Protein AF-A0A1W2HBE7-F1 (afdb_monomer)

Foldseek 3Di:
DPPDDPVNVVVVVVVVCVVVVVVVVVVVVLVVLLVVVVVVVVVVCVVVVADFPDWDDPPSFKIWTARLPQQWIWIWGNDVVTDIDIDRLLQWLDKDKDWDWDWDDDDPPTDIDTAWIWIWTQGPVGIDTGTQDGCVVDVDDDCSVVVVVVVCVVSVVSSVVSCVVDVVSVVVVVVVVVVVD

Nearest PDB structures (foldseek):
  7ear-assembly1_A  TM=3.827E-01  e=1.266E+00  Bacillus thuringiensis
  7c7a-assembly1_B  TM=4.236E-01  e=3.062E+00  Saccharomyces cerevisiae S288C
  6lfp-assembly1_A  TM=3.829E-01  e=2.028E+00  Bacillus thuringiensis
  6w6v-assembly1_B  TM=3.626E-01  e=4.905E+00  Saccharomyces cerevisiae S288C
  1p53-assembly2_B  TM=3.736E-01  e=9.373E+00  Homo sapiens

Radius of gyration: 24.15 Å; Cα contacts (8 Å, |Δi|>4): 214; chains: 1; bounding box: 79×53×65 Å

Structure (mmCIF, N/CA/C/O backbone):
data_AF-A0A1W2HBE7-F1
#
_entry.id   AF-A0A1W2HBE7-F1
#
loop_
_atom_site.group_PDB
_atom_site.id
_atom_site.type_symbol
_atom_site.label_atom_id
_atom_site.label_alt_id
_atom_site.label_comp_id
_atom_site.label_asym_id
_atom_site.label_entity_id
_atom_site.label_seq_id
_atom_site.pdbx_PDB_ins_code
_atom_site.Cartn_x
_atom_site.Cartn_y
_atom_site.Cartn_z
_atom_site.occupancy
_atom_site.B_iso_or_equiv
_atom_site.auth_seq_id
_atom_site.auth_comp_id
_atom_site.auth_asym_id
_atom_site.auth_atom_id
_atom_site.pdbx_PDB_model_num
ATOM 1 N N . MET A 1 1 ? 46.506 -11.085 -34.959 1.00 51.09 1 MET A N 1
ATOM 2 C CA . MET A 1 1 ? 45.988 -9.772 -34.522 1.00 51.09 1 MET A CA 1
ATOM 3 C C . MET A 1 1 ? 44.625 -9.609 -35.162 1.00 51.09 1 MET A C 1
ATOM 5 O O . MET A 1 1 ? 44.494 -9.970 -36.320 1.00 51.09 1 MET A O 1
ATOM 9 N N . LEU A 1 2 ? 43.600 -9.205 -34.412 1.00 58.66 2 LEU A N 1
ATOM 10 C CA . LEU A 1 2 ? 42.310 -8.856 -35.011 1.00 58.66 2 LEU A CA 1
ATOM 11 C C . LEU A 1 2 ? 42.497 -7.512 -35.723 1.00 58.66 2 LEU A C 1
ATOM 13 O O . LEU A 1 2 ? 42.581 -6.487 -35.051 1.00 58.66 2 LEU A O 1
ATOM 17 N N . ASP A 1 3 ? 42.603 -7.523 -37.050 1.00 74.12 3 ASP A N 1
ATOM 18 C CA . ASP A 1 3 ? 42.545 -6.304 -37.857 1.00 74.12 3 ASP A CA 1
ATOM 19 C C . ASP A 1 3 ? 41.085 -5.845 -37.899 1.00 74.12 3 ASP A C 1
ATOM 21 O O . ASP A 1 3 ? 40.278 -6.296 -38.711 1.00 74.12 3 ASP A O 1
ATOM 25 N N . ILE A 1 4 ? 40.707 -5.024 -36.920 1.00 77.00 4 ILE A N 1
ATOM 26 C CA . ILE A 1 4 ? 39.357 -4.473 -36.824 1.00 77.00 4 ILE A CA 1
ATOM 27 C C . ILE A 1 4 ? 39.262 -3.311 -37.811 1.00 77.00 4 ILE A C 1
ATOM 29 O O . ILE A 1 4 ? 39.890 -2.271 -37.617 1.00 77.00 4 ILE A O 1
ATOM 33 N N . ASP A 1 5 ? 38.452 -3.490 -38.854 1.00 85.25 5 ASP A N 1
ATOM 34 C CA . ASP A 1 5 ? 38.114 -2.429 -39.799 1.00 85.25 5 ASP A CA 1
ATOM 35 C C . ASP A 1 5 ? 37.423 -1.265 -39.049 1.00 85.25 5 ASP A C 1
ATOM 37 O O . ASP A 1 5 ? 36.411 -1.498 -38.368 1.00 85.25 5 ASP A O 1
ATOM 41 N N . PRO A 1 6 ? 37.925 -0.018 -39.162 1.00 87.69 6 PRO A N 1
ATOM 42 C CA . PRO A 1 6 ? 37.298 1.168 -38.581 1.00 87.69 6 PRO A CA 1
ATOM 43 C C . PRO A 1 6 ? 35.800 1.289 -38.893 1.00 87.69 6 PRO A C 1
ATOM 45 O O . PRO A 1 6 ? 35.031 1.773 -38.059 1.00 87.69 6 PRO A O 1
ATOM 48 N N . VAL A 1 7 ? 35.364 0.811 -40.063 1.00 89.75 7 VAL A N 1
ATOM 49 C CA . VAL A 1 7 ? 33.952 0.814 -40.468 1.00 89.75 7 VAL A CA 1
ATOM 50 C C . VAL A 1 7 ? 33.129 -0.148 -39.608 1.00 89.75 7 VAL A C 1
ATOM 52 O O . VAL A 1 7 ? 32.069 0.219 -39.098 1.00 89.75 7 VAL A O 1
ATOM 55 N N . SER A 1 8 ? 33.636 -1.361 -39.380 1.00 89.06 8 SER A N 1
ATOM 56 C CA . SER A 1 8 ? 32.993 -2.368 -38.525 1.00 89.06 8 SER A CA 1
ATOM 57 C C . SER A 1 8 ? 32.908 -1.899 -37.064 1.00 89.06 8 SER A C 1
ATOM 59 O O . SER A 1 8 ? 31.881 -2.061 -36.392 1.00 89.06 8 SER A O 1
ATOM 61 N N . LEU A 1 9 ? 33.949 -1.209 -36.585 1.00 90.81 9 LEU A N 1
ATOM 62 C CA . LEU A 1 9 ? 33.961 -0.596 -35.257 1.00 90.81 9 LEU A CA 1
ATOM 63 C C . LEU A 1 9 ? 32.902 0.515 -35.126 1.00 90.81 9 LEU A C 1
ATOM 65 O O . LEU A 1 9 ? 32.182 0.570 -34.130 1.00 90.81 9 LEU A O 1
ATOM 69 N N . GLY A 1 10 ? 32.737 1.354 -36.151 1.00 93.44 10 GLY A N 1
ATOM 70 C CA . GLY A 1 10 ? 31.693 2.381 -36.173 1.00 93.44 10 GLY A CA 1
ATOM 71 C C . GLY A 1 10 ? 30.275 1.799 -36.130 1.00 93.44 10 GLY A C 1
ATOM 72 O O . GLY A 1 10 ? 29.444 2.243 -35.335 1.00 93.44 10 GLY A O 1
ATOM 73 N N . ILE A 1 11 ? 30.003 0.766 -36.934 1.00 92.31 11 ILE A N 1
ATOM 74 C CA . ILE A 1 11 ? 28.682 0.119 -36.993 1.00 92.31 11 ILE A CA 1
ATOM 75 C C . ILE A 1 11 ? 28.341 -0.547 -35.654 1.00 92.31 11 ILE A C 1
ATOM 77 O O . ILE A 1 11 ? 27.240 -0.359 -35.133 1.00 92.31 11 ILE A O 1
ATOM 81 N N . SER A 1 12 ? 29.285 -1.282 -35.062 1.00 93.12 12 SER A N 1
ATOM 82 C CA . SER A 1 12 ? 29.071 -1.948 -33.769 1.00 93.12 12 SER A CA 1
ATOM 83 C C . SER A 1 12 ? 28.784 -0.959 -32.631 1.00 93.12 12 SER A C 1
ATOM 85 O O . SER A 1 12 ? 27.902 -1.216 -31.808 1.00 93.12 12 SER A O 1
ATOM 87 N N . LEU A 1 13 ? 29.437 0.208 -32.625 1.00 94.06 13 LEU A N 1
ATOM 88 C CA . LEU A 1 13 ? 29.168 1.268 -31.653 1.00 94.06 13 LEU A CA 1
ATOM 89 C C . LEU A 1 13 ? 27.757 1.857 -31.810 1.00 94.06 13 LEU A C 1
ATOM 91 O O . LEU A 1 13 ? 27.056 2.049 -30.815 1.00 94.06 13 LEU A O 1
ATOM 95 N N . ILE A 1 14 ? 27.315 2.107 -33.046 1.00 95.50 14 ILE A N 1
ATOM 96 C CA . ILE A 1 14 ? 25.969 2.634 -33.321 1.00 95.50 14 ILE A CA 1
ATOM 97 C C . ILE A 1 14 ? 24.896 1.642 -32.861 1.00 95.50 14 ILE A C 1
ATOM 99 O O . ILE A 1 14 ? 23.931 2.044 -32.210 1.00 95.50 14 ILE A O 1
ATOM 103 N N . VAL A 1 15 ? 25.074 0.349 -33.145 1.00 95.31 15 VAL A N 1
ATOM 104 C CA . VAL A 1 15 ? 24.130 -0.703 -32.732 1.00 95.31 15 VAL A CA 1
ATOM 105 C C . VAL A 1 15 ? 24.057 -0.815 -31.206 1.00 95.31 15 VAL A C 1
ATOM 107 O O . VAL A 1 15 ? 22.961 -0.897 -30.650 1.00 95.31 15 VAL A O 1
ATOM 110 N N . LEU A 1 16 ? 25.199 -0.743 -30.512 1.00 94.69 16 LEU A N 1
ATOM 111 C CA . LEU A 1 16 ? 25.241 -0.716 -29.047 1.00 94.69 16 LEU A CA 1
ATOM 112 C C . LEU A 1 16 ? 24.466 0.474 -28.476 1.00 94.69 16 LEU A C 1
ATOM 114 O O . LEU A 1 16 ? 23.632 0.302 -27.586 1.00 94.69 16 LEU A O 1
ATOM 118 N N . LEU A 1 17 ? 24.698 1.677 -29.004 1.00 94.62 17 LEU A N 1
ATOM 119 C CA . LEU A 1 17 ? 23.997 2.878 -28.553 1.00 94.62 17 LEU A CA 1
ATOM 120 C C . LEU A 1 17 ? 22.491 2.797 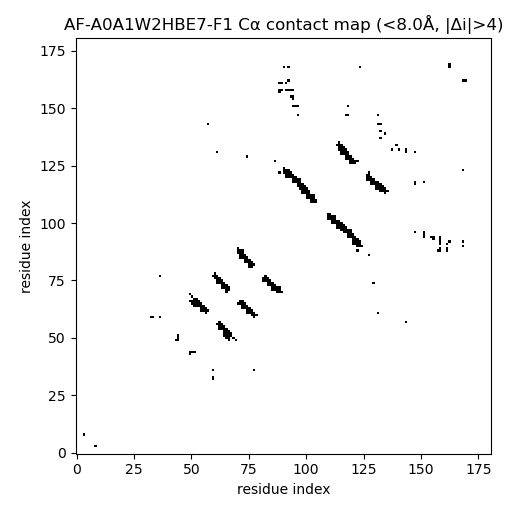-28.830 1.00 94.62 17 LEU A C 1
ATOM 122 O O . LEU A 1 17 ? 21.696 3.140 -27.953 1.00 94.62 17 LEU A O 1
ATOM 126 N N . ALA A 1 18 ? 22.092 2.289 -29.998 1.00 94.12 18 ALA A N 1
ATOM 127 C CA . ALA A 1 18 ? 20.690 2.086 -30.350 1.00 94.12 18 ALA A CA 1
ATOM 128 C C . ALA A 1 18 ? 19.986 1.102 -29.399 1.00 94.12 18 ALA A C 1
ATOM 130 O O . ALA A 1 18 ? 18.819 1.303 -29.071 1.00 94.12 18 ALA A O 1
ATOM 131 N N . PHE A 1 19 ? 20.692 0.079 -28.908 1.00 94.31 19 PHE A N 1
ATOM 132 C CA . PHE A 1 19 ? 20.146 -0.887 -27.953 1.00 94.31 19 PHE A CA 1
ATOM 133 C C . PHE A 1 19 ? 20.080 -0.347 -26.515 1.00 94.31 19 PHE A C 1
ATOM 135 O O . PHE A 1 19 ? 19.124 -0.606 -25.784 1.00 94.31 19 PHE A O 1
ATOM 142 N N . ILE A 1 20 ? 21.076 0.440 -26.098 1.00 93.56 20 ILE A N 1
ATOM 143 C CA . ILE A 1 20 ? 21.129 1.031 -24.752 1.00 93.56 20 ILE A CA 1
ATOM 144 C C . ILE A 1 20 ? 20.107 2.171 -24.605 1.00 93.56 20 ILE A C 1
ATOM 146 O O . ILE A 1 20 ? 19.558 2.380 -23.518 1.00 93.56 20 ILE A O 1
ATOM 150 N N . TRP A 1 21 ? 19.819 2.903 -25.685 1.00 92.81 21 TRP A N 1
ATOM 151 C CA . TRP A 1 21 ? 18.988 4.107 -25.647 1.00 92.81 21 TRP A CA 1
ATOM 152 C C . TRP A 1 21 ? 17.573 3.897 -25.064 1.00 92.81 21 TRP A C 1
ATOM 154 O O .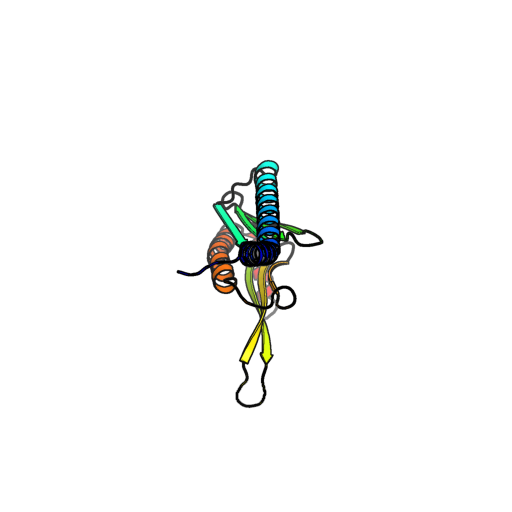 TRP A 1 21 ? 17.207 4.642 -24.146 1.00 92.81 21 TRP A O 1
ATOM 164 N N . PRO A 1 22 ? 16.777 2.890 -25.487 1.00 90.50 22 PRO A N 1
ATOM 165 C CA . PRO A 1 22 ? 15.454 2.635 -24.914 1.00 90.50 22 PRO A CA 1
ATOM 166 C C . PRO A 1 22 ? 15.501 2.313 -23.417 1.00 90.50 22 PRO A C 1
ATOM 168 O O . PRO A 1 22 ? 14.673 2.814 -22.653 1.00 90.50 22 PRO A O 1
ATOM 171 N N . LEU A 1 23 ? 16.494 1.528 -22.982 1.00 89.44 23 LEU A N 1
ATOM 172 C CA . LEU A 1 23 ? 16.678 1.156 -21.576 1.00 89.44 23 LEU A CA 1
ATOM 173 C C . LEU A 1 23 ? 16.999 2.385 -20.721 1.00 89.44 23 LEU A C 1
ATOM 175 O O . LEU A 1 23 ? 16.401 2.590 -19.660 1.00 89.44 23 LEU A O 1
ATOM 179 N N . TYR A 1 24 ? 17.896 3.243 -21.210 1.00 91.31 24 TYR A N 1
ATOM 180 C CA . TYR A 1 24 ? 18.251 4.488 -20.538 1.00 91.31 24 TYR A CA 1
ATOM 181 C C . TYR A 1 24 ? 17.053 5.443 -20.435 1.00 91.31 24 TYR A C 1
ATOM 183 O O . TYR A 1 24 ? 16.756 5.961 -19.352 1.00 91.31 24 TYR A O 1
ATOM 191 N N . TYR A 1 25 ? 16.325 5.639 -21.539 1.00 90.75 25 TYR A N 1
ATOM 192 C CA . TYR A 1 25 ? 15.130 6.480 -21.574 1.00 90.75 25 TYR A CA 1
ATOM 193 C C . TYR A 1 25 ? 14.068 5.994 -20.577 1.00 90.75 25 TYR A C 1
ATOM 195 O O . TYR A 1 25 ? 13.553 6.778 -19.770 1.00 90.75 25 TYR A O 1
ATOM 203 N N . TYR A 1 26 ? 13.776 4.691 -20.583 1.00 84.31 26 TYR A N 1
ATOM 204 C CA . TYR A 1 26 ? 12.784 4.091 -19.697 1.00 84.31 26 TYR A CA 1
ATOM 205 C C . TYR A 1 26 ? 13.190 4.196 -18.218 1.00 84.31 26 TYR A C 1
ATOM 207 O O . TYR A 1 26 ? 12.386 4.630 -17.387 1.00 84.31 26 TYR A O 1
ATOM 215 N N . SER A 1 27 ? 14.460 3.920 -17.893 1.00 82.00 27 SER A N 1
ATOM 216 C CA . SER A 1 27 ? 14.997 4.062 -16.531 1.00 82.00 27 SER A CA 1
ATOM 217 C C . SER A 1 27 ? 14.863 5.495 -16.009 1.00 82.00 27 SER A C 1
ATOM 219 O O . SER A 1 27 ? 14.428 5.726 -14.876 1.00 82.00 27 SER A O 1
ATOM 221 N N . ARG A 1 28 ? 15.167 6.495 -16.846 1.00 83.88 28 ARG A N 1
ATOM 222 C CA . ARG A 1 28 ? 15.042 7.906 -16.464 1.00 83.88 28 ARG A CA 1
ATOM 223 C C . ARG A 1 28 ? 13.589 8.288 -16.176 1.00 83.88 28 ARG A C 1
ATOM 225 O O . ARG A 1 28 ? 13.324 8.960 -15.179 1.00 83.88 28 ARG A O 1
ATOM 232 N N . LYS A 1 29 ? 12.642 7.828 -16.999 1.00 79.62 29 LYS A N 1
ATOM 233 C CA . LYS A 1 29 ? 11.206 8.087 -16.804 1.00 79.62 29 LYS A CA 1
ATOM 234 C C . LYS A 1 29 ? 10.684 7.478 -15.498 1.00 79.62 29 LYS A C 1
ATOM 236 O O . LYS A 1 29 ? 9.916 8.133 -14.795 1.00 79.62 29 LYS A O 1
ATOM 241 N N . GLN A 1 30 ? 11.128 6.273 -15.137 1.00 75.25 30 GLN A N 1
ATOM 242 C CA . GLN A 1 30 ? 10.773 5.657 -13.854 1.00 75.25 30 GLN A CA 1
ATOM 243 C C . GLN A 1 30 ? 11.304 6.459 -12.659 1.00 75.25 30 GLN A C 1
ATOM 245 O O . GLN A 1 30 ? 10.552 6.739 -11.726 1.00 75.25 30 GLN A O 1
ATOM 250 N N . LYS A 1 31 ? 12.566 6.911 -12.709 1.00 78.19 31 LYS A N 1
ATOM 251 C CA . LYS A 1 31 ? 13.158 7.737 -11.641 1.00 78.19 31 LYS A CA 1
ATOM 252 C C . LYS A 1 31 ? 12.392 9.043 -11.424 1.00 78.19 31 LYS A C 1
ATOM 254 O O . LYS A 1 31 ? 12.187 9.447 -10.283 1.00 78.19 31 LYS A O 1
ATOM 259 N N . LEU A 1 32 ? 11.936 9.683 -12.503 1.00 76.62 32 LEU A N 1
ATOM 260 C CA . LEU A 1 32 ? 11.128 10.903 -12.418 1.00 76.62 32 LEU A CA 1
ATOM 261 C C . LEU A 1 32 ? 9.764 10.652 -11.762 1.00 76.62 32 LEU A C 1
ATOM 263 O O . LEU A 1 32 ? 9.366 11.427 -10.895 1.00 76.62 32 LEU A O 1
ATOM 267 N N . LYS A 1 33 ? 9.081 9.550 -12.107 1.00 74.06 33 LYS A N 1
ATOM 268 C CA . LYS A 1 33 ? 7.815 9.166 -11.457 1.00 74.06 33 LYS A CA 1
ATOM 269 C C . LYS A 1 33 ? 7.998 8.947 -9.957 1.00 74.06 33 LYS A C 1
ATOM 271 O O . LYS A 1 33 ? 7.274 9.542 -9.164 1.00 74.06 33 LYS A O 1
ATOM 276 N N . LEU A 1 34 ? 9.016 8.181 -9.567 1.00 72.38 34 LEU A N 1
ATOM 277 C CA . LEU A 1 34 ? 9.329 7.938 -8.157 1.00 72.38 34 LEU A CA 1
ATOM 278 C C . LEU A 1 34 ? 9.621 9.241 -7.405 1.00 72.38 34 LEU A C 1
ATOM 280 O O . LEU A 1 34 ? 9.158 9.422 -6.282 1.00 72.38 34 LEU A O 1
ATOM 284 N N . LYS A 1 35 ? 10.346 10.177 -8.031 1.00 78.06 35 LYS A N 1
ATOM 285 C CA . LYS A 1 35 ? 10.614 11.488 -7.432 1.00 78.06 35 LYS A CA 1
ATOM 286 C C . LYS A 1 35 ? 9.323 12.277 -7.206 1.00 78.06 35 LYS A C 1
ATOM 288 O O . LYS A 1 35 ? 9.111 12.766 -6.104 1.00 78.06 35 LYS A O 1
ATOM 293 N N . SER A 1 36 ? 8.440 12.333 -8.204 1.00 73.88 36 SER A N 1
ATOM 294 C CA . SER A 1 36 ? 7.159 13.042 -8.079 1.00 73.88 36 SER A CA 1
ATOM 295 C C . SER A 1 36 ? 6.247 12.456 -6.993 1.00 73.88 36 SER A C 1
ATOM 297 O O . SER A 1 36 ? 5.549 13.200 -6.311 1.00 73.88 36 SER A O 1
ATOM 299 N N . GLN A 1 37 ? 6.297 11.139 -6.778 1.00 75.62 37 GLN A N 1
ATOM 300 C CA . GLN A 1 37 ? 5.526 10.458 -5.730 1.00 75.62 37 GLN A CA 1
ATOM 301 C C . GLN A 1 37 ? 6.040 10.802 -4.337 1.00 75.62 37 GLN A C 1
ATOM 303 O O . GLN A 1 37 ? 5.256 11.150 -3.456 1.00 75.62 37 GLN A O 1
ATOM 308 N N . LYS A 1 38 ? 7.366 10.783 -4.163 1.00 73.19 38 LYS A N 1
ATOM 309 C CA 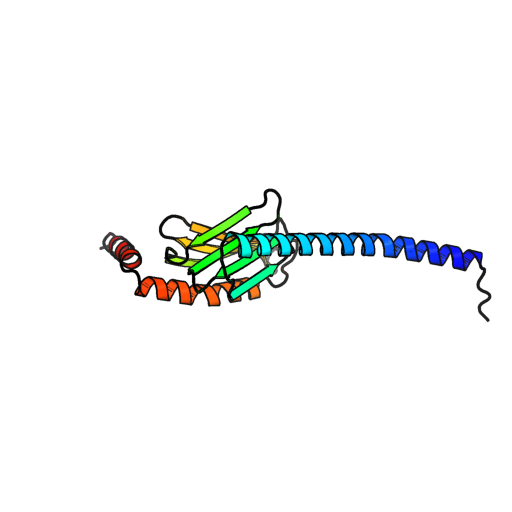. LYS A 1 38 ? 8.006 11.225 -2.920 1.00 73.19 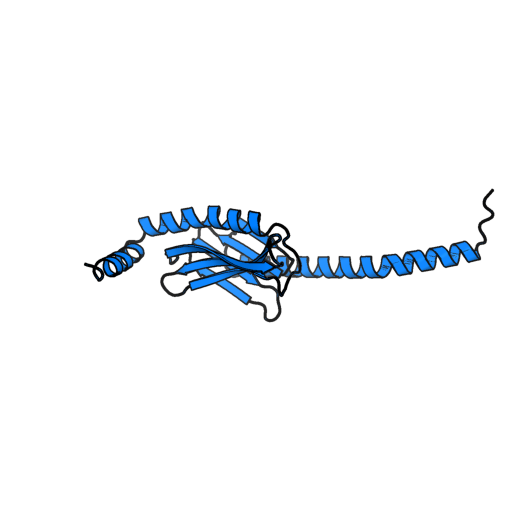38 LYS A CA 1
ATOM 310 C C . LYS A 1 38 ? 7.701 12.691 -2.629 1.00 73.19 38 LYS A C 1
ATOM 312 O O . LYS A 1 38 ? 7.321 13.021 -1.515 1.00 73.19 38 LYS A O 1
ATOM 317 N N . GLU A 1 39 ? 7.800 13.559 -3.634 1.00 78.31 39 GLU A N 1
ATOM 318 C CA . GLU A 1 39 ? 7.468 14.981 -3.494 1.00 78.31 39 GLU A CA 1
ATOM 319 C C . GLU A 1 39 ? 5.991 15.199 -3.123 1.00 78.31 39 GLU A C 1
ATOM 321 O O . GLU A 1 39 ? 5.685 16.092 -2.338 1.00 78.31 39 GLU A O 1
ATOM 326 N N . PHE A 1 40 ? 5.065 14.389 -3.644 1.00 74.94 40 PHE A N 1
ATOM 327 C CA . PHE A 1 40 ? 3.650 14.467 -3.272 1.00 74.94 40 PHE A CA 1
ATOM 328 C C . PHE A 1 40 ? 3.409 14.072 -1.811 1.00 74.94 40 PHE A C 1
ATOM 330 O O . PHE A 1 40 ? 2.665 14.749 -1.104 1.00 74.94 40 PHE A O 1
ATOM 337 N N . LEU A 1 41 ? 4.067 13.018 -1.332 1.00 70.25 41 LEU A N 1
ATOM 338 C CA . LEU A 1 41 ? 3.944 12.603 0.065 1.00 70.25 41 LEU A CA 1
ATOM 339 C C . LEU A 1 41 ? 4.642 13.560 1.027 1.00 70.25 41 LEU A C 1
ATOM 341 O O . LEU A 1 41 ? 4.100 13.836 2.092 1.00 70.25 41 LEU A O 1
ATOM 345 N N . GLU A 1 42 ? 5.769 14.150 0.629 1.00 76.12 42 GLU A N 1
ATOM 346 C CA . GLU A 1 42 ? 6.389 15.250 1.371 1.00 76.12 42 GLU A CA 1
ATOM 347 C C . GLU A 1 42 ? 5.464 16.468 1.452 1.00 76.12 42 GLU A C 1
ATOM 349 O O . GLU A 1 42 ? 5.317 17.065 2.517 1.00 76.12 42 GLU A O 1
ATOM 354 N N . LYS A 1 43 ? 4.750 16.799 0.369 1.00 76.69 43 LYS A N 1
ATOM 355 C CA . LYS A 1 43 ? 3.717 17.842 0.414 1.00 76.69 43 LYS A CA 1
ATOM 356 C C . LYS A 1 43 ? 2.603 17.493 1.395 1.00 76.69 43 LYS A C 1
ATOM 358 O O . LYS A 1 43 ? 2.211 18.368 2.157 1.00 76.69 43 LYS A O 1
ATOM 363 N N . ILE A 1 44 ? 2.135 16.242 1.428 1.00 74.25 44 ILE A N 1
ATOM 364 C CA . ILE A 1 44 ? 1.134 15.789 2.409 1.00 74.25 44 ILE A CA 1
ATOM 365 C C . ILE A 1 44 ? 1.680 15.894 3.839 1.00 74.25 44 ILE A C 1
ATOM 367 O O . ILE A 1 44 ? 0.969 16.371 4.727 1.00 74.25 44 ILE A O 1
ATOM 371 N N . ARG A 1 45 ? 2.933 15.488 4.068 1.00 73.38 45 ARG A N 1
ATOM 372 C CA . ARG A 1 45 ? 3.622 15.579 5.365 1.00 73.38 45 ARG A CA 1
ATOM 373 C C . ARG A 1 45 ? 3.660 17.032 5.852 1.00 73.38 45 ARG A C 1
ATOM 375 O O . ARG A 1 45 ? 3.267 17.317 6.982 1.00 73.38 45 ARG A O 1
ATOM 382 N N . GLN A 1 46 ? 4.036 17.959 4.970 1.00 74.94 46 GLN A N 1
ATOM 383 C CA . GLN A 1 46 ? 4.122 19.392 5.267 1.00 74.94 46 GLN A CA 1
ATOM 384 C C . GLN A 1 46 ? 2.752 20.058 5.444 1.00 74.94 46 GLN A C 1
ATOM 386 O O . GLN A 1 46 ? 2.568 20.829 6.383 1.00 74.94 46 GLN A O 1
ATOM 391 N N . SER A 1 47 ? 1.779 19.764 4.576 1.00 70.12 47 SER A N 1
ATOM 392 C CA . SER A 1 47 ? 0.460 20.409 4.611 1.00 70.12 47 SER A CA 1
ATOM 393 C C . SER A 1 47 ? -0.395 19.958 5.789 1.00 70.12 47 SER A C 1
ATOM 395 O O . SER A 1 47 ? -1.266 20.696 6.237 1.00 70.12 47 SER A O 1
ATOM 397 N N . SER A 1 48 ? -0.178 18.731 6.263 1.00 64.94 48 SER A N 1
ATOM 398 C CA . SER A 1 48 ? -1.074 18.072 7.218 1.00 64.94 48 SER A CA 1
ATOM 399 C C . SER A 1 48 ? -0.499 18.002 8.635 1.00 64.94 48 SER A C 1
ATOM 401 O O . SER A 1 48 ? -1.180 17.499 9.524 1.00 64.94 48 SER A O 1
ATOM 403 N N . GLN A 1 49 ? 0.744 18.469 8.843 1.00 71.12 49 GLN A N 1
ATOM 404 C CA . GLN A 1 49 ? 1.520 18.293 10.085 1.00 71.12 49 GLN A CA 1
ATOM 405 C C . GLN A 1 49 ? 1.570 16.831 10.570 1.00 71.12 49 GLN A C 1
ATOM 407 O O . GLN A 1 49 ? 1.664 16.567 11.769 1.00 71.12 49 GLN A O 1
ATOM 412 N N . LEU A 1 50 ? 1.483 15.875 9.642 1.00 75.56 50 LEU A N 1
ATOM 413 C CA . LEU A 1 50 ? 1.488 14.452 9.966 1.00 75.56 50 LEU A CA 1
ATOM 414 C C . LEU A 1 50 ? 2.919 13.938 10.004 1.00 75.56 50 LEU A C 1
ATOM 416 O O . LEU A 1 50 ? 3.736 14.284 9.150 1.00 75.56 50 LEU A O 1
ATOM 420 N N . GLN A 1 51 ? 3.211 13.089 10.980 1.00 81.50 51 GLN A N 1
ATOM 421 C CA . GLN A 1 51 ? 4.472 12.365 11.056 1.00 81.50 51 GLN A CA 1
ATOM 422 C C . GLN A 1 51 ? 4.180 10.898 10.786 1.00 81.50 51 GLN A C 1
ATOM 424 O O . GLN A 1 51 ? 3.535 10.232 11.583 1.00 81.50 51 GLN A O 1
ATOM 429 N N . PHE A 1 52 ? 4.613 10.410 9.623 1.00 83.75 52 PHE A N 1
ATOM 430 C CA . PHE A 1 52 ? 4.461 9.000 9.292 1.00 83.75 52 PHE A CA 1
ATOM 431 C C . PHE A 1 52 ? 5.508 8.174 10.041 1.00 83.75 52 PHE A C 1
ATOM 433 O O . PHE A 1 52 ? 6.697 8.290 9.746 1.00 83.75 52 PHE A O 1
ATOM 440 N N . ASP A 1 53 ? 5.056 7.347 10.980 1.00 89.56 53 ASP A N 1
ATOM 441 C CA . ASP A 1 53 ? 5.867 6.346 11.681 1.00 89.56 53 ASP A CA 1
ATOM 442 C C . ASP A 1 53 ? 6.175 5.152 10.771 1.00 89.56 53 ASP A C 1
ATOM 444 O O . ASP A 1 53 ? 7.251 4.555 10.825 1.00 89.56 53 ASP A O 1
ATOM 448 N N . HIS A 1 54 ? 5.221 4.816 9.901 1.00 90.75 54 HIS A N 1
ATOM 449 C CA . HIS A 1 54 ? 5.363 3.770 8.901 1.00 90.75 54 HIS A CA 1
ATOM 450 C C . HIS A 1 54 ? 4.943 4.293 7.533 1.00 90.75 54 HIS A C 1
ATOM 452 O O . HIS A 1 54 ? 3.871 4.881 7.390 1.00 90.75 54 HIS A O 1
ATOM 458 N N . GLU A 1 55 ? 5.771 4.035 6.524 1.00 91.88 55 GLU A N 1
ATOM 459 C CA . GLU A 1 55 ? 5.475 4.326 5.126 1.00 91.88 55 GLU A CA 1
ATOM 460 C C . GLU A 1 55 ? 5.923 3.165 4.236 1.00 91.88 55 GLU A C 1
ATOM 462 O O . GLU A 1 55 ? 6.980 2.572 4.451 1.00 91.88 55 GLU A O 1
ATOM 467 N N . ASP A 1 56 ? 5.120 2.842 3.227 1.00 91.88 56 ASP A N 1
ATOM 468 C CA . ASP A 1 56 ? 5.489 1.914 2.162 1.00 91.88 56 ASP A CA 1
ATOM 469 C C . ASP A 1 56 ? 4.963 2.418 0.820 1.00 91.88 56 ASP A C 1
ATOM 471 O O . ASP A 1 56 ? 3.909 3.051 0.728 1.00 91.88 56 ASP A O 1
ATOM 475 N N . HIS A 1 57 ? 5.705 2.092 -0.234 1.00 90.31 57 HIS A N 1
ATOM 476 C CA . HIS A 1 57 ? 5.349 2.381 -1.615 1.00 90.31 57 HIS A CA 1
ATOM 477 C C . HIS A 1 57 ? 5.542 1.117 -2.433 1.00 90.31 57 HIS A C 1
ATOM 479 O O . HIS A 1 57 ? 6.554 0.434 -2.276 1.00 90.31 57 HIS A O 1
ATOM 485 N N . TRP A 1 58 ? 4.613 0.827 -3.335 1.00 91.31 58 TRP A N 1
ATOM 486 C CA . TRP A 1 58 ? 4.725 -0.342 -4.198 1.00 91.31 58 TRP A CA 1
ATOM 487 C C . TRP A 1 58 ? 4.186 -0.055 -5.592 1.00 91.31 58 TRP A C 1
ATOM 489 O O . TRP A 1 58 ? 3.403 0.877 -5.822 1.00 91.31 58 TRP A O 1
ATOM 499 N N . ARG A 1 59 ? 4.709 -0.823 -6.555 1.00 86.12 59 ARG A N 1
ATOM 500 C CA . ARG A 1 59 ? 4.402 -0.741 -7.993 1.00 86.12 59 ARG A CA 1
ATOM 501 C C . ARG A 1 59 ? 4.574 0.632 -8.645 1.00 86.12 59 ARG A C 1
ATOM 503 O O . ARG A 1 59 ? 4.168 0.831 -9.787 1.00 86.12 59 ARG A O 1
ATOM 510 N N . GLY A 1 60 ? 5.160 1.594 -7.931 1.00 84.44 60 GLY A N 1
ATOM 511 C CA . GLY A 1 60 ? 5.195 2.989 -8.356 1.00 84.44 60 GLY A CA 1
ATOM 512 C C . GLY A 1 60 ? 3.803 3.540 -8.679 1.00 84.44 60 GLY A C 1
ATOM 513 O O . GLY A 1 60 ? 3.701 4.409 -9.541 1.00 84.44 60 GLY A O 1
ATOM 514 N N . LEU A 1 61 ? 2.742 3.016 -8.056 1.00 87.94 61 LEU A N 1
ATOM 515 C CA . LEU A 1 61 ? 1.365 3.503 -8.202 1.00 87.94 61 LEU A CA 1
ATOM 516 C C . LEU A 1 61 ? 0.684 3.733 -6.859 1.00 87.94 61 LEU A C 1
ATOM 518 O O . LEU A 1 61 ? -0.264 4.509 -6.811 1.00 87.94 61 LEU A O 1
ATOM 522 N N . TYR A 1 62 ? 1.167 3.115 -5.786 1.00 91.44 62 TYR A N 1
ATOM 523 C CA . TYR A 1 62 ? 0.523 3.189 -4.485 1.00 91.44 62 TYR A CA 1
ATOM 524 C C . TYR A 1 62 ? 1.493 3.654 -3.409 1.00 91.44 62 TYR A C 1
ATOM 526 O O . TYR A 1 62 ? 2.695 3.374 -3.463 1.00 91.44 62 TYR A O 1
ATOM 534 N N . GLY A 1 63 ? 0.942 4.348 -2.421 1.00 91.38 63 GLY A N 1
ATOM 535 C CA . GLY A 1 63 ? 1.617 4.707 -1.185 1.00 91.38 63 GLY A CA 1
ATOM 536 C C . GLY A 1 63 ? 0.674 4.550 -0.000 1.00 91.38 63 GLY A C 1
ATOM 537 O O . GLY A 1 63 ? -0.524 4.820 -0.109 1.00 91.38 63 GLY A O 1
ATOM 538 N N . LEU A 1 64 ? 1.216 4.120 1.133 1.00 93.19 64 LEU A N 1
ATOM 539 C CA . LEU A 1 64 ? 0.493 4.009 2.393 1.00 93.19 64 LEU A CA 1
ATOM 540 C C . LEU A 1 64 ? 1.364 4.575 3.511 1.00 93.19 64 LEU A C 1
ATOM 542 O O . LEU A 1 64 ? 2.520 4.183 3.648 1.00 93.19 64 LEU A O 1
ATOM 546 N N . GLY A 1 65 ? 0.812 5.504 4.284 1.00 92.56 65 GLY A N 1
ATOM 547 C CA . GLY A 1 65 ? 1.490 6.166 5.394 1.00 92.56 65 GLY A CA 1
ATOM 548 C C . GLY A 1 65 ? 0.623 6.166 6.644 1.00 92.56 65 GLY A C 1
ATOM 549 O O . GLY A 1 65 ? -0.561 6.493 6.575 1.00 92.56 65 GLY A O 1
ATOM 550 N N . LEU A 1 66 ? 1.202 5.811 7.785 1.00 93.12 66 LEU A N 1
ATOM 551 C CA . LEU A 1 66 ? 0.530 5.773 9.081 1.00 93.12 66 LEU A CA 1
ATOM 552 C C . LEU A 1 66 ? 1.180 6.752 10.045 1.00 93.12 66 LEU A C 1
ATOM 554 O O . LEU A 1 66 ? 2.381 6.678 10.279 1.00 93.12 66 LEU A O 1
ATOM 558 N N . ASP A 1 67 ? 0.352 7.613 10.621 1.00 91.62 67 ASP A N 1
ATOM 559 C CA . ASP A 1 67 ? 0.680 8.454 11.764 1.00 91.62 67 ASP A CA 1
ATOM 560 C C . ASP A 1 67 ? 0.005 7.853 13.004 1.00 91.62 67 ASP A C 1
ATOM 562 O O . ASP A 1 67 ? -1.223 7.909 13.157 1.00 91.62 67 ASP A O 1
ATOM 566 N N . ILE A 1 68 ? 0.806 7.220 13.859 1.00 90.00 68 ILE A N 1
ATOM 567 C CA . ILE A 1 68 ? 0.365 6.551 15.086 1.00 90.00 68 ILE A CA 1
ATOM 568 C C . ILE A 1 68 ? -0.122 7.594 16.087 1.00 90.00 68 ILE A C 1
ATOM 570 O O . ILE A 1 68 ? -1.178 7.413 16.697 1.00 90.00 68 ILE A O 1
ATOM 574 N N . LYS A 1 69 ? 0.605 8.708 16.223 1.00 87.94 69 LYS A N 1
ATOM 575 C CA . LYS A 1 69 ? 0.300 9.767 17.192 1.00 87.94 69 LYS A CA 1
ATOM 576 C C . LYS A 1 69 ? -1.086 10.363 16.955 1.00 87.94 69 LYS A C 1
ATOM 578 O O . LYS A 1 69 ? -1.857 10.534 17.895 1.00 87.94 69 LYS A O 1
ATOM 583 N N . ASN A 1 70 ? -1.409 10.656 15.700 1.00 87.88 70 ASN A N 1
ATOM 584 C CA . ASN A 1 70 ? -2.699 11.208 15.299 1.00 87.88 70 ASN A CA 1
ATOM 585 C C . ASN A 1 70 ? -3.733 10.125 14.948 1.00 87.88 70 ASN A C 1
ATOM 587 O O . ASN A 1 70 ? -4.869 10.473 14.623 1.00 87.88 70 ASN A O 1
ATOM 591 N N . LYS A 1 71 ? -3.366 8.834 15.003 1.00 90.50 71 LYS A N 1
ATOM 592 C CA . LYS A 1 71 ? -4.195 7.681 14.611 1.00 90.50 71 LYS A CA 1
ATOM 593 C C . LYS A 1 71 ? -4.804 7.862 13.207 1.00 90.50 71 LYS A C 1
ATOM 595 O O . LYS A 1 71 ? -5.983 7.586 12.989 1.00 90.50 71 LYS A O 1
ATOM 600 N N . LYS A 1 72 ? -4.008 8.331 12.239 1.00 92.19 72 LYS A N 1
ATOM 601 C CA . LYS A 1 72 ? -4.440 8.575 10.849 1.00 92.19 72 LYS A CA 1
ATOM 602 C C . LYS A 1 72 ? -3.670 7.708 9.865 1.00 92.19 72 LYS A C 1
ATOM 604 O O . LYS A 1 72 ? -2.446 7.645 9.904 1.00 92.19 72 LYS A O 1
ATOM 609 N N . LEU A 1 73 ? -4.398 7.102 8.935 1.00 93.75 73 LEU A N 1
ATOM 610 C CA . LEU A 1 73 ? -3.848 6.337 7.821 1.00 93.75 73 LEU A CA 1
ATOM 611 C C . LEU A 1 73 ? -4.117 7.083 6.513 1.00 93.75 73 LEU A C 1
ATOM 613 O O . LEU A 1 73 ? -5.245 7.496 6.245 1.00 93.75 73 LEU A O 1
ATOM 617 N N . ILE A 1 74 ? -3.086 7.259 5.696 1.00 92.88 74 ILE A N 1
ATOM 618 C CA . ILE A 1 74 ? -3.167 7.915 4.394 1.00 92.88 74 ILE A CA 1
ATOM 619 C C . ILE A 1 74 ? -2.803 6.914 3.316 1.00 92.88 74 ILE A C 1
ATOM 621 O O . ILE A 1 74 ? -1.685 6.415 3.278 1.00 92.88 74 ILE A O 1
ATOM 625 N N . TYR A 1 75 ? -3.747 6.666 2.419 1.00 93.56 75 TYR A N 1
ATOM 626 C CA . TYR A 1 75 ? -3.545 5.873 1.217 1.00 93.56 75 TYR A CA 1
ATOM 627 C C . TYR A 1 75 ? -3.554 6.783 -0.005 1.00 93.56 75 TYR A C 1
ATOM 629 O O . TYR A 1 75 ? -4.431 7.637 -0.141 1.00 93.56 75 TYR A O 1
ATOM 637 N N . VAL A 1 76 ? -2.601 6.579 -0.907 1.00 91.38 76 VAL A N 1
ATOM 638 C CA . VAL A 1 76 ? -2.477 7.332 -2.152 1.00 91.38 76 VAL A CA 1
ATOM 639 C C . VAL A 1 76 ? -2.411 6.364 -3.322 1.00 91.38 76 VAL A C 1
ATOM 641 O O . VAL A 1 76 ? -1.601 5.440 -3.323 1.00 91.38 76 V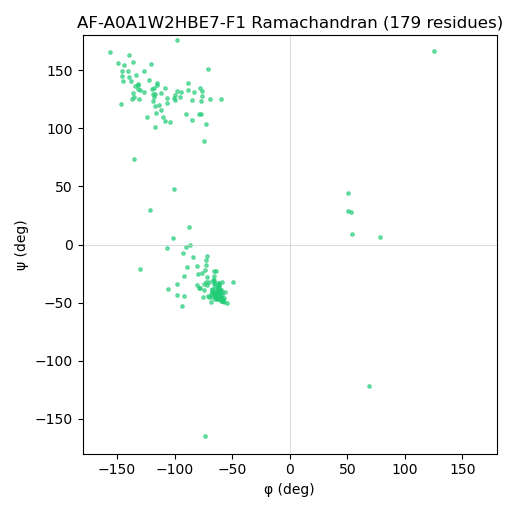AL A O 1
ATOM 644 N N . PHE A 1 77 ? -3.227 6.623 -4.337 1.00 91.06 77 PHE A N 1
ATOM 645 C CA . PHE A 1 77 ? -3.133 6.021 -5.657 1.00 91.06 77 PHE A CA 1
ATOM 646 C C . PHE A 1 77 ? -2.715 7.095 -6.665 1.00 91.06 77 PHE A C 1
ATOM 648 O O . PHE A 1 77 ? -3.440 8.054 -6.920 1.00 91.06 77 PHE A O 1
ATOM 655 N N . PHE A 1 78 ? -1.537 6.929 -7.256 1.00 85.94 78 PHE A N 1
ATOM 656 C CA . PHE A 1 78 ? -0.925 7.842 -8.224 1.00 85.94 78 PHE A CA 1
ATOM 657 C C . PHE A 1 78 ? -1.350 7.566 -9.677 1.00 85.94 78 PHE A C 1
ATOM 659 O O . PHE A 1 78 ? -0.689 8.026 -10.611 1.00 85.94 78 PHE A O 1
ATOM 666 N N . GLY A 1 79 ? -2.411 6.780 -9.884 1.00 83.88 79 GLY A N 1
ATOM 667 C CA . GLY A 1 79 ? -2.964 6.522 -11.210 1.00 83.88 79 GLY A CA 1
ATOM 668 C C . GLY A 1 79 ? -3.736 7.710 -11.782 1.00 83.88 79 GLY A C 1
ATOM 669 O O . GLY A 1 79 ? -3.610 8.848 -11.336 1.00 83.88 79 GLY A O 1
ATOM 670 N N . THR A 1 80 ? -4.528 7.452 -12.819 1.00 81.38 80 THR A N 1
ATOM 671 C CA . THR A 1 80 ? -5.381 8.461 -13.456 1.00 81.38 80 THR A CA 1
ATOM 672 C C . THR A 1 80 ? -6.827 7.961 -13.432 1.00 81.38 80 THR A C 1
ATOM 674 O O . THR A 1 80 ? -7.120 6.998 -14.140 1.00 81.38 80 THR A O 1
ATOM 677 N N . PRO A 1 81 ? -7.722 8.569 -12.629 1.00 83.44 81 PRO A N 1
ATOM 678 C CA . PRO A 1 81 ? -7.487 9.710 -11.736 1.00 83.44 81 PRO A CA 1
ATOM 679 C C . PRO A 1 81 ? -6.630 9.343 -10.513 1.00 83.44 81 PRO A C 1
ATOM 681 O O . PRO A 1 81 ? -6.657 8.205 -10.047 1.00 83.44 81 PRO A O 1
ATOM 684 N N . SER A 1 82 ? -5.872 10.311 -9.990 1.00 83.88 82 SER A N 1
ATOM 685 C CA . SER A 1 82 ? -5.137 10.122 -8.738 1.00 83.88 82 SER A CA 1
ATOM 686 C C . SER A 1 82 ? -6.097 10.244 -7.563 1.00 83.88 82 SER A C 1
ATOM 688 O O . SER A 1 82 ? -6.887 11.188 -7.512 1.00 83.88 82 SER A O 1
ATOM 690 N N . GLU A 1 83 ? -5.998 9.337 -6.601 1.00 88.94 83 GLU A N 1
ATOM 691 C CA . GLU A 1 83 ? -6.874 9.297 -5.434 1.00 88.94 83 GLU A CA 1
ATOM 692 C C . GLU A 1 83 ? -6.047 9.390 -4.151 1.00 88.94 83 GLU A C 1
ATOM 694 O O . GLU A 1 83 ? -4.960 8.825 -4.040 1.00 88.94 83 GLU A O 1
ATOM 699 N N . THR A 1 84 ? -6.550 10.113 -3.154 1.00 90.62 84 THR A N 1
ATOM 700 C CA . THR A 1 84 ? -5.971 10.137 -1.807 1.00 90.62 84 THR A CA 1
ATOM 701 C C . THR A 1 84 ? -7.082 9.920 -0.795 1.00 90.62 84 THR A C 1
ATOM 703 O O . THR A 1 84 ? -8.079 10.641 -0.790 1.00 90.62 84 THR A O 1
ATOM 706 N N . LYS A 1 85 ? -6.917 8.914 0.064 1.00 91.44 85 LYS A N 1
ATOM 707 C CA . LYS A 1 85 ? -7.851 8.571 1.136 1.00 91.44 85 LYS A CA 1
ATOM 708 C C . LYS A 1 85 ? -7.171 8.831 2.471 1.00 91.44 85 LYS A C 1
ATOM 710 O O . LYS A 1 85 ? -6.165 8.201 2.784 1.00 91.44 85 LYS A O 1
ATOM 715 N N . THR A 1 86 ? -7.748 9.718 3.272 1.00 91.88 86 THR A N 1
ATOM 716 C CA . THR A 1 86 ? -7.384 9.881 4.683 1.00 91.88 86 THR A CA 1
ATOM 717 C C . THR A 1 86 ? -8.410 9.153 5.536 1.00 91.88 86 THR A C 1
ATOM 719 O O . THR A 1 86 ? -9.611 9.397 5.415 1.00 91.88 86 THR A O 1
ATOM 722 N N . ILE A 1 87 ? -7.932 8.245 6.377 1.00 92.94 87 ILE A N 1
ATOM 723 C CA . ILE A 1 87 ? -8.743 7.369 7.215 1.00 92.94 87 ILE A CA 1
ATOM 724 C C . ILE A 1 87 ? -8.398 7.668 8.668 1.00 92.94 87 ILE A C 1
ATOM 726 O O . ILE A 1 87 ? -7.239 7.595 9.075 1.00 92.94 87 ILE A O 1
ATOM 730 N N . ASP A 1 88 ? -9.419 8.011 9.444 1.00 92.44 88 ASP A N 1
ATOM 731 C CA . ASP A 1 88 ? -9.317 8.194 10.888 1.00 92.44 88 ASP A CA 1
ATOM 732 C C . ASP A 1 88 ? -9.470 6.835 11.586 1.00 92.44 88 ASP A C 1
ATOM 734 O O . ASP A 1 88 ? -10.562 6.261 11.635 1.00 92.44 88 ASP A O 1
ATOM 738 N N . LEU A 1 89 ? -8.365 6.306 12.116 1.00 92.12 89 LEU A N 1
ATOM 739 C CA . LEU A 1 89 ? -8.339 4.996 12.764 1.00 92.12 89 LEU A CA 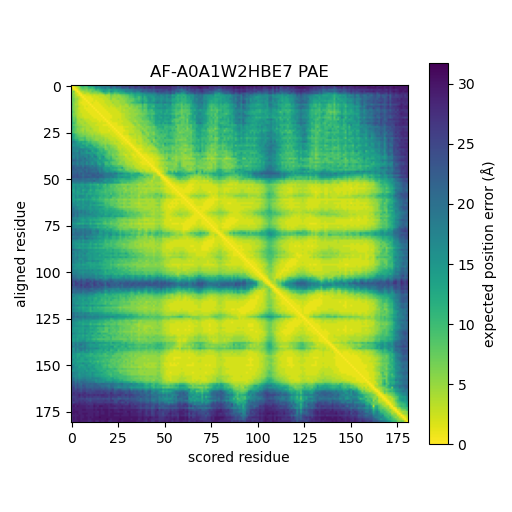1
ATOM 740 C C . LEU A 1 89 ? -9.036 5.002 14.128 1.00 92.12 89 LEU A C 1
ATOM 742 O O . LEU A 1 89 ? -9.353 3.926 14.633 1.00 92.12 89 LEU A O 1
ATOM 746 N N . GLN A 1 90 ? -9.342 6.165 14.715 1.00 90.94 90 GLN A N 1
ATOM 747 C CA . GLN A 1 90 ? -10.156 6.233 15.937 1.00 90.94 90 GLN A CA 1
ATOM 748 C C . GLN A 1 90 ? -11.593 5.769 15.687 1.00 90.94 90 GLN A C 1
ATOM 750 O O . GLN A 1 90 ? -12.261 5.269 16.591 1.00 90.94 90 GLN A O 1
ATOM 755 N N . LYS A 1 91 ? -12.064 5.916 14.444 1.00 90.50 91 LYS A N 1
ATOM 756 C CA . LYS A 1 91 ? -13.387 5.467 13.996 1.00 90.50 91 LYS A CA 1
ATOM 757 C C . LYS A 1 91 ? -13.361 4.066 13.401 1.00 90.50 91 LYS A C 1
ATOM 759 O O . LYS A 1 91 ? -14.427 3.534 13.089 1.00 90.50 91 LYS A O 1
ATOM 764 N N . ALA A 1 92 ? -12.180 3.477 13.220 1.00 92.56 92 ALA A N 1
ATOM 765 C CA . ALA A 1 92 ? -12.044 2.143 12.666 1.00 92.56 92 ALA A CA 1
ATOM 766 C C . ALA A 1 92 ? -12.563 1.111 13.667 1.00 92.56 92 ALA A C 1
ATOM 768 O O . ALA A 1 92 ? -12.142 1.036 14.820 1.00 92.56 92 ALA A O 1
ATOM 769 N N . ARG A 1 93 ? -13.501 0.296 13.200 1.00 91.25 93 ARG A N 1
ATOM 770 C CA . ARG A 1 93 ? -14.070 -0.815 13.946 1.00 91.25 93 ARG A CA 1
ATOM 771 C C . ARG A 1 93 ? -13.316 -2.073 13.619 1.00 91.25 93 ARG A C 1
ATOM 773 O O . ARG A 1 93 ? -12.882 -2.740 14.543 1.00 91.25 93 ARG A O 1
ATOM 780 N N . ASN A 1 94 ? -13.156 -2.422 12.350 1.00 91.81 94 ASN A N 1
ATOM 781 C CA . ASN A 1 94 ? -12.598 -3.705 11.940 1.00 91.81 94 ASN A CA 1
ATOM 782 C C . ASN A 1 94 ? -11.591 -3.553 10.802 1.00 91.81 94 ASN A C 1
ATOM 784 O O . ASN A 1 94 ? -11.638 -2.580 10.055 1.00 91.81 94 ASN A O 1
ATOM 788 N N . ILE A 1 95 ? -10.704 -4.537 10.677 1.00 94.50 95 ILE A N 1
ATOM 789 C CA . ILE A 1 95 ? -9.782 -4.671 9.555 1.00 94.50 95 ILE A CA 1
ATOM 790 C C . ILE A 1 95 ? -9.775 -6.120 9.074 1.00 94.50 95 ILE A C 1
ATOM 792 O O . ILE A 1 95 ? -9.755 -7.049 9.885 1.00 94.50 95 ILE A O 1
ATOM 796 N N . SER A 1 96 ? -9.799 -6.313 7.759 1.00 95.12 96 SER A N 1
ATOM 797 C CA . SER A 1 96 ? -9.713 -7.632 7.135 1.00 95.12 96 SER A CA 1
ATOM 798 C C . SER A 1 96 ? -8.958 -7.570 5.813 1.00 95.12 96 SER A C 1
ATOM 800 O O . SER A 1 96 ? -8.992 -6.558 5.113 1.00 95.12 96 SER A O 1
ATOM 802 N N . ILE A 1 97 ? -8.277 -8.663 5.475 1.00 96.62 97 ILE A N 1
ATOM 803 C CA . ILE A 1 97 ? -7.713 -8.861 4.141 1.00 96.62 97 ILE A CA 1
ATOM 804 C C . ILE A 1 97 ? -8.808 -9.440 3.250 1.00 96.62 97 ILE A C 1
ATOM 806 O O . ILE A 1 97 ? -9.376 -10.486 3.562 1.00 96.62 97 ILE A O 1
ATOM 810 N N . GLN A 1 98 ? -9.069 -8.762 2.141 1.00 96.56 98 GLN A N 1
ATOM 811 C CA . GLN A 1 98 ? -9.944 -9.211 1.070 1.00 96.56 98 GLN A CA 1
ATOM 812 C C . GLN A 1 98 ? -9.080 -9.774 -0.056 1.00 96.56 98 GLN A C 1
ATOM 814 O O . GLN A 1 98 ? -8.128 -9.125 -0.499 1.00 96.56 98 GLN A O 1
ATOM 819 N N . LYS A 1 99 ? -9.403 -10.991 -0.497 1.00 94.88 99 LYS A N 1
ATOM 820 C CA . LYS A 1 99 ? -8.753 -11.646 -1.632 1.00 94.88 99 LYS A CA 1
ATOM 821 C C . LYS A 1 99 ? -9.805 -12.210 -2.579 1.00 94.88 99 LYS A C 1
ATOM 823 O O . LYS A 1 99 ? -10.773 -12.813 -2.120 1.00 94.88 99 LYS A O 1
ATOM 828 N N . THR A 1 100 ? -9.590 -12.028 -3.875 1.00 93.94 100 THR A N 1
ATOM 829 C CA . THR A 1 100 ? -10.404 -12.643 -4.932 1.00 93.94 100 THR A CA 1
ATOM 830 C C . THR A 1 100 ? -9.498 -13.526 -5.770 1.00 93.94 100 THR A C 1
ATOM 832 O O . THR A 1 100 ? -8.428 -13.081 -6.176 1.00 93.94 100 THR A O 1
ATOM 835 N N . GLU A 1 101 ? -9.901 -14.775 -5.985 1.00 92.75 101 GLU A N 1
ATOM 836 C CA . GLU A 1 101 ? -9.132 -15.789 -6.709 1.00 92.75 101 GLU A CA 1
ATOM 837 C C . GLU A 1 101 ? -10.052 -16.504 -7.705 1.00 92.75 101 GLU A C 1
ATOM 839 O O . GLU A 1 101 ? -11.224 -16.743 -7.400 1.00 92.75 101 GLU A O 1
ATOM 844 N N . HIS A 1 102 ? -9.513 -16.903 -8.855 1.00 90.19 102 HIS A N 1
ATOM 845 C CA . HIS A 1 102 ? -10.188 -17.789 -9.801 1.00 90.19 102 HIS A CA 1
ATOM 846 C C . HIS A 1 102 ? -9.385 -19.075 -10.024 1.00 90.19 102 HIS A C 1
ATOM 848 O O . HIS A 1 102 ? -8.168 -19.126 -9.833 1.00 90.19 102 HIS A O 1
ATOM 854 N N . GLU A 1 103 ? -10.072 -20.144 -10.427 1.00 90.25 103 GLU A N 1
ATOM 855 C CA . GLU A 1 103 ? -9.417 -21.388 -10.834 1.00 90.25 103 GLU A CA 1
ATOM 856 C C . GLU A 1 103 ? -9.085 -21.352 -12.327 1.00 90.25 103 GLU A C 1
ATOM 858 O O . GLU A 1 103 ? -9.937 -21.048 -13.162 1.00 90.25 103 GLU A O 1
ATOM 863 N N . VAL A 1 104 ? -7.856 -21.730 -12.668 1.00 86.19 104 VAL A N 1
ATOM 864 C CA . VAL A 1 104 ? -7.410 -21.939 -14.049 1.00 86.19 104 VAL A CA 1
ATOM 865 C C . VAL A 1 104 ? -6.961 -23.388 -14.200 1.00 86.19 104 VAL A C 1
ATOM 867 O O . VAL A 1 104 ? -6.208 -23.889 -13.366 1.00 86.19 104 VAL A O 1
ATOM 870 N N . GLY A 1 105 ? -7.391 -24.055 -15.273 1.00 81.81 105 GLY A N 1
ATOM 871 C CA . GLY A 1 105 ? -6.967 -25.415 -15.627 1.00 81.81 105 GLY A CA 1
ATOM 872 C C . GLY A 1 105 ? -8.127 -26.393 -15.823 1.00 81.81 105 GLY A C 1
ATOM 873 O O . GLY A 1 105 ? -9.265 -26.113 -15.452 1.00 81.81 105 GLY A O 1
ATOM 874 N N . ASN A 1 106 ? -7.831 -27.555 -16.414 1.00 76.25 106 ASN A N 1
ATOM 875 C CA . ASN A 1 106 ? -8.802 -28.620 -16.676 1.00 76.25 106 ASN A CA 1
ATOM 876 C C . ASN A 1 106 ? -8.472 -29.883 -15.865 1.00 76.25 106 ASN A C 1
ATOM 878 O O . ASN A 1 106 ? -7.325 -30.324 -15.797 1.00 76.25 106 ASN A O 1
ATOM 882 N N . GLY A 1 107 ? -9.495 -30.514 -15.284 1.00 75.19 107 GLY A N 1
ATOM 883 C CA . GLY A 1 107 ? -9.353 -31.800 -14.596 1.00 75.19 107 GLY A CA 1
ATOM 884 C C . GLY A 1 107 ? -8.553 -31.714 -13.290 1.00 75.19 107 GLY A C 1
ATOM 885 O O . GLY A 1 107 ? -8.963 -31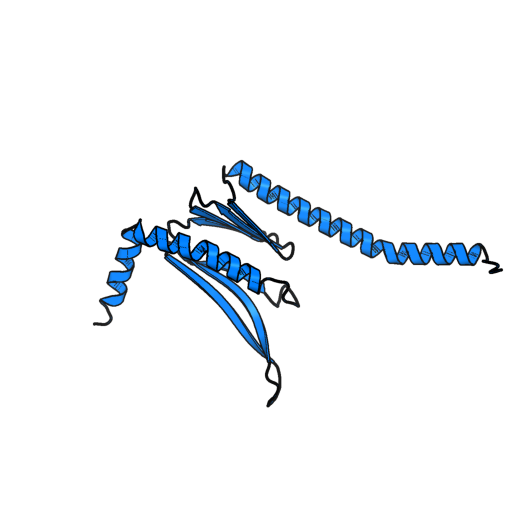.022 -12.362 1.00 75.19 107 GLY A O 1
ATOM 886 N N . LYS A 1 108 ? -7.448 -32.468 -13.193 1.00 75.88 108 LYS A N 1
ATOM 887 C CA . LYS A 1 108 ? -6.619 -32.581 -11.974 1.00 75.88 108 LYS A CA 1
ATOM 888 C C . LYS A 1 108 ? -5.578 -31.462 -11.813 1.00 75.88 108 LYS A C 1
ATOM 890 O O . LYS A 1 108 ? -5.011 -31.340 -10.735 1.00 75.88 108 LYS A O 1
ATOM 895 N N . GLU A 1 109 ? -5.351 -30.638 -12.836 1.00 77.38 109 GLU A N 1
ATOM 896 C CA . GLU A 1 109 ? -4.385 -29.524 -12.813 1.00 77.38 109 GLU A CA 1
ATOM 897 C C . GLU A 1 109 ? -5.075 -28.172 -12.584 1.00 77.38 109 GLU A C 1
ATOM 899 O O . GLU A 1 109 ? -4.854 -27.199 -13.303 1.00 77.38 109 GLU A O 1
ATOM 904 N N . LYS A 1 110 ? -5.960 -28.106 -11.589 1.00 83.50 110 LYS A N 1
ATOM 905 C CA . LYS A 1 110 ? -6.563 -26.838 -11.173 1.00 83.50 110 LYS A CA 1
ATOM 906 C C . LYS A 1 110 ? -5.564 -26.050 -10.334 1.00 83.50 110 LYS A C 1
ATOM 908 O O . LYS A 1 110 ? -5.108 -26.537 -9.301 1.00 83.50 110 LYS A O 1
ATOM 913 N N . ARG A 1 111 ? -5.253 -24.824 -10.754 1.00 84.19 111 ARG A N 1
ATOM 914 C CA . ARG A 1 111 ? -4.479 -23.857 -9.962 1.00 84.19 111 ARG A CA 1
ATOM 915 C C . ARG A 1 111 ? -5.343 -22.653 -9.609 1.00 84.19 111 ARG A C 1
ATOM 917 O O . ARG A 1 111 ? -6.096 -22.172 -10.452 1.00 84.19 111 ARG A O 1
ATOM 924 N N . GLN A 1 112 ? -5.215 -22.166 -8.380 1.00 86.25 112 GLN A N 1
ATOM 925 C CA . GLN A 1 112 ? -5.811 -20.897 -7.969 1.00 86.25 112 GLN A CA 1
ATOM 926 C C . GLN A 1 112 ? -4.889 -19.751 -8.380 1.00 86.25 112 GLN A C 1
ATOM 928 O O . GLN A 1 112 ? -3.683 -19.799 -8.134 1.00 86.25 112 GLN A O 1
ATOM 933 N N . VAL A 1 113 ? -5.462 -18.741 -9.023 1.00 87.56 113 VAL A N 1
ATOM 934 C CA . VAL A 1 113 ? -4.778 -17.518 -9.438 1.00 87.56 113 VAL A CA 1
ATOM 935 C C . VAL A 1 113 ? -5.429 -16.353 -8.705 1.00 87.56 113 VAL A C 1
ATOM 937 O O . VAL A 1 113 ? -6.652 -16.242 -8.674 1.00 87.56 113 VAL A O 1
ATOM 940 N N . LEU A 1 114 ? -4.608 -15.512 -8.076 1.00 91.00 114 LEU A N 1
ATOM 941 C CA . LEU A 1 114 ? -5.073 -14.321 -7.373 1.00 91.00 114 LEU A CA 1
ATOM 942 C C . LEU A 1 114 ? -5.416 -13.228 -8.384 1.00 91.00 114 LEU A C 1
ATOM 944 O O . LEU A 1 114 ? -4.577 -12.872 -9.206 1.00 91.00 114 LEU A O 1
ATOM 948 N N . ASP A 1 115 ? -6.617 -12.674 -8.272 1.00 92.38 115 ASP A N 1
ATOM 949 C CA . ASP A 1 115 ? -7.078 -11.551 -9.088 1.00 92.38 115 ASP A CA 1
ATOM 950 C C . ASP A 1 115 ? -6.929 -10.224 -8.371 1.00 92.38 115 ASP A C 1
ATOM 952 O O . ASP A 1 115 ? -6.516 -9.228 -8.956 1.00 92.38 115 ASP A O 1
ATOM 956 N N . HIS A 1 116 ? -7.289 -10.198 -7.090 1.00 95.19 116 HIS A N 1
ATOM 957 C CA . HIS A 1 116 ? -7.374 -8.957 -6.336 1.00 95.19 116 HIS A CA 1
ATOM 958 C C . HIS A 1 116 ? -6.954 -9.161 -4.893 1.00 95.19 116 HIS A C 1
ATOM 960 O O . HIS A 1 116 ? -7.293 -10.174 -4.275 1.00 95.19 116 HIS A O 1
ATOM 966 N N . LEU A 1 117 ? -6.235 -8.178 -4.357 1.00 95.94 117 LEU A N 1
ATOM 967 C CA . LEU A 1 117 ? -5.785 -8.152 -2.974 1.00 95.94 117 LEU A CA 1
ATOM 968 C C . LEU A 1 117 ? -5.989 -6.759 -2.391 1.00 95.94 117 LEU A C 1
ATOM 970 O O . LEU A 1 117 ? -5.465 -5.775 -2.920 1.00 95.94 117 LEU A O 1
ATOM 974 N N . ALA A 1 118 ? -6.699 -6.674 -1.271 1.00 96.88 118 ALA A N 1
ATOM 975 C CA . ALA A 1 118 ? -6.977 -5.406 -0.613 1.00 96.88 118 ALA A CA 1
ATOM 976 C C . ALA A 1 118 ? -7.098 -5.535 0.907 1.00 96.88 118 ALA A C 1
ATOM 978 O O . ALA A 1 118 ? -7.448 -6.587 1.438 1.00 96.88 118 ALA A O 1
ATOM 979 N N . ILE A 1 119 ? -6.856 -4.431 1.613 1.00 96.69 119 ILE A N 1
ATOM 980 C CA . ILE A 1 119 ? -7.260 -4.272 3.012 1.00 96.69 119 ILE A CA 1
ATOM 981 C C . ILE A 1 119 ? -8.603 -3.557 3.038 1.00 96.69 119 ILE A C 1
ATOM 983 O O . ILE A 1 119 ? -8.740 -2.461 2.497 1.00 96.69 119 ILE A O 1
ATOM 987 N N . GLN A 1 120 ? -9.573 -4.148 3.723 1.00 96.81 120 GLN A N 1
ATOM 988 C CA . GLN A 1 120 ? -10.827 -3.497 4.063 1.00 96.81 120 GLN A CA 1
ATOM 989 C C . GLN A 1 120 ? -10.789 -3.022 5.516 1.00 96.81 120 GLN A C 1
ATOM 991 O O . GLN A 1 120 ? -10.529 -3.814 6.425 1.00 96.81 120 GLN A O 1
ATOM 996 N N . ILE A 1 121 ? -11.071 -1.737 5.726 1.00 95.81 121 ILE A N 1
ATOM 997 C CA . ILE A 1 121 ? -11.195 -1.100 7.039 1.00 95.81 121 ILE A CA 1
ATOM 998 C C . ILE A 1 121 ? -12.630 -0.608 7.192 1.00 95.81 121 ILE A C 1
ATOM 1000 O O . ILE A 1 121 ? -13.060 0.305 6.486 1.00 95.81 121 ILE A O 1
ATOM 1004 N N . ASP A 1 122 ? -13.369 -1.204 8.120 1.00 94.25 122 ASP A N 1
ATOM 1005 C CA . ASP A 1 122 ? -14.743 -0.804 8.414 1.00 94.25 122 ASP A CA 1
ATOM 1006 C C . ASP A 1 122 ? -14.726 0.262 9.504 1.00 94.25 122 ASP A C 1
ATOM 1008 O O . ASP A 1 122 ? -14.381 -0.038 10.649 1.00 94.25 122 ASP A O 1
ATOM 1012 N N . CYS A 1 123 ? -15.104 1.495 9.176 1.00 91.81 123 CYS A N 1
ATOM 1013 C CA . CYS A 1 123 ? -15.220 2.586 10.139 1.00 91.81 123 CYS A CA 1
ATOM 1014 C C . CYS A 1 123 ? -16.673 2.788 10.599 1.00 91.81 123 CYS A C 1
ATOM 1016 O O . CYS A 1 123 ? -17.607 2.097 10.179 1.00 91.81 123 CYS A O 1
ATOM 1018 N N . LEU A 1 124 ? -16.878 3.701 11.549 1.00 89.38 124 LEU A N 1
ATOM 1019 C CA . LEU A 1 124 ? -18.212 4.093 12.014 1.00 89.38 124 LEU A CA 1
ATOM 1020 C C . LEU A 1 124 ? -19.071 4.697 10.895 1.00 89.38 124 LEU A C 1
ATOM 1022 O O . LEU A 1 124 ? -20.265 4.422 10.827 1.00 89.38 124 LEU A O 1
ATOM 1026 N N . ASP A 1 125 ? -18.447 5.481 10.025 1.00 89.44 125 ASP A N 1
ATOM 1027 C CA . ASP A 1 125 ? -19.066 6.253 8.953 1.00 89.44 125 ASP A CA 1
ATOM 1028 C C . ASP A 1 125 ? -19.121 5.499 7.618 1.00 89.44 125 ASP A C 1
ATOM 1030 O O . ASP A 1 125 ? -20.147 5.527 6.942 1.00 89.44 125 ASP A O 1
ATOM 1034 N N . LYS A 1 126 ? -18.033 4.827 7.229 1.00 93.00 126 LYS A N 1
ATOM 1035 C CA . LYS A 1 126 ? -17.935 4.113 5.947 1.00 93.00 126 LYS A CA 1
ATOM 1036 C C . LYS A 1 126 ? -16.902 2.994 5.974 1.00 93.00 126 LYS A C 1
ATOM 1038 O O . LYS A 1 126 ? -16.028 2.947 6.836 1.00 93.00 126 LYS A O 1
ATOM 1043 N N . THR A 1 127 ? -16.967 2.127 4.972 1.00 94.25 127 THR A N 1
ATOM 1044 C CA . THR A 1 127 ? -15.939 1.119 4.712 1.00 94.25 127 THR A CA 1
ATOM 1045 C C . THR A 1 127 ? -14.938 1.642 3.689 1.00 94.25 127 THR A C 1
ATOM 1047 O O . THR A 1 127 ? -15.305 2.158 2.633 1.00 94.25 127 THR A O 1
ATOM 1050 N N . HIS A 1 128 ? -13.656 1.499 4.003 1.00 95.19 128 HIS A N 1
ATOM 1051 C CA . HIS A 1 128 ? -12.549 1.846 3.128 1.00 95.19 128 HIS A CA 1
ATOM 1052 C C . HIS A 1 128 ? -11.890 0.586 2.585 1.00 95.19 128 HIS A C 1
ATOM 1054 O O . HIS A 1 128 ? -11.441 -0.256 3.355 1.00 95.19 128 HIS A O 1
ATOM 1060 N N . VAL A 1 129 ? -11.778 0.493 1.261 1.00 95.31 129 VAL A N 1
ATOM 1061 C CA . VAL A 1 129 ? -11.019 -0.564 0.584 1.00 95.31 129 VAL A CA 1
ATOM 1062 C C . VAL A 1 129 ? -9.731 0.037 0.029 1.00 95.31 129 VAL A C 1
ATOM 1064 O O . VAL A 1 129 ? -9.763 1.009 -0.738 1.00 95.31 129 VAL A O 1
ATOM 1067 N N . LEU A 1 130 ? -8.606 -0.517 0.471 1.00 95.44 130 LEU A N 1
ATOM 1068 C CA . LEU A 1 130 ? -7.253 -0.145 0.079 1.00 95.44 130 LEU A CA 1
ATOM 1069 C C . LEU A 1 130 ? -6.686 -1.261 -0.790 1.00 95.44 130 LEU A C 1
ATOM 1071 O O . LEU A 1 130 ? -6.377 -2.338 -0.287 1.00 95.44 130 LEU A O 1
ATOM 1075 N N . GLU A 1 131 ? -6.587 -1.018 -2.091 1.00 95.44 131 GLU A N 1
ATOM 1076 C CA . GLU A 1 131 ? -6.079 -1.997 -3.047 1.00 95.44 131 GLU A CA 1
ATOM 1077 C C . GLU A 1 131 ? -4.557 -2.105 -2.957 1.00 95.44 131 GLU A C 1
ATOM 1079 O O . GLU A 1 131 ? -3.861 -1.087 -2.974 1.00 95.44 131 GLU A O 1
ATOM 1084 N N . PHE A 1 132 ? -4.067 -3.343 -2.888 1.00 95.06 132 PHE A N 1
ATOM 1085 C CA . PHE A 1 132 ? -2.653 -3.700 -2.955 1.00 95.06 132 PHE A CA 1
ATOM 1086 C C . PHE A 1 132 ? -2.302 -4.329 -4.306 1.00 95.06 132 PHE A C 1
ATOM 1088 O O . PHE A 1 132 ? -1.236 -4.026 -4.835 1.00 95.06 132 PHE A O 1
ATOM 1095 N N . TYR A 1 133 ? -3.192 -5.149 -4.873 1.00 94.81 133 TYR A N 1
ATOM 1096 C CA . TYR A 1 133 ? -2.986 -5.818 -6.158 1.00 94.81 133 TYR A CA 1
ATOM 1097 C C . TYR A 1 133 ? -4.295 -5.962 -6.945 1.00 94.81 133 TYR A C 1
ATOM 1099 O O . TYR A 1 133 ? -5.349 -6.203 -6.357 1.00 94.81 133 TYR A O 1
ATOM 1107 N N . ASP A 1 134 ? -4.188 -5.853 -8.269 1.00 93.06 134 ASP A N 1
ATOM 1108 C CA . ASP A 1 134 ? -5.247 -6.084 -9.256 1.00 93.06 134 ASP A CA 1
ATOM 1109 C C . ASP A 1 134 ? -4.605 -6.669 -10.526 1.00 93.06 134 ASP A C 1
ATOM 1111 O O . ASP A 1 134 ? -3.733 -6.034 -11.134 1.00 93.06 134 ASP A O 1
ATOM 1115 N N . CYS A 1 135 ? -5.029 -7.868 -10.928 1.00 92.00 135 CYS A N 1
ATOM 1116 C CA . CYS A 1 135 ? -4.495 -8.598 -12.078 1.00 92.00 135 CYS A CA 1
ATOM 1117 C C . CYS A 1 135 ? -4.732 -7.881 -13.415 1.00 92.00 135 CYS A C 1
ATOM 1119 O O . CYS A 1 135 ? -3.964 -8.058 -14.361 1.00 92.00 135 CYS A O 1
ATOM 1121 N N . ASN A 1 136 ? -5.737 -7.001 -13.489 1.00 90.56 136 ASN A N 1
ATOM 1122 C CA . ASN A 1 136 ? -5.981 -6.175 -14.672 1.00 90.56 136 ASN A CA 1
ATOM 1123 C C . ASN A 1 136 ? -4.949 -5.046 -14.809 1.00 90.56 136 ASN A C 1
ATOM 1125 O O . ASN A 1 136 ? -4.761 -4.507 -15.901 1.00 90.56 136 ASN A O 1
ATOM 1129 N N . LYS A 1 137 ? -4.288 -4.667 -13.706 1.00 89.25 137 LYS A N 1
ATOM 1130 C CA . LYS A 1 137 ? -3.258 -3.614 -13.668 1.00 89.25 137 LYS A CA 1
ATOM 1131 C C . LYS A 1 137 ? -1.848 -4.194 -13.718 1.00 89.25 137 LYS A C 1
ATOM 1133 O O . LYS A 1 137 ? -0.961 -3.567 -14.297 1.00 89.25 137 LYS A O 1
ATOM 1138 N N . PHE A 1 138 ? -1.640 -5.369 -13.125 1.00 89.31 138 PHE A N 1
ATOM 1139 C CA . PHE A 1 138 ? -0.332 -6.012 -13.017 1.00 89.31 138 PHE A CA 1
ATOM 1140 C C . PHE A 1 138 ? -0.412 -7.503 -13.331 1.00 89.31 138 PHE A C 1
ATOM 1142 O O . PHE A 1 138 ? -1.212 -8.234 -12.756 1.00 89.31 138 PHE A O 1
ATOM 1149 N N . SER A 1 139 ? 0.478 -7.968 -14.203 1.00 85.06 139 SER A N 1
ATOM 1150 C CA . SER A 1 139 ? 0.517 -9.360 -14.665 1.00 85.06 139 SER A CA 1
ATOM 1151 C C . SER A 1 139 ? 1.018 -10.365 -13.625 1.00 85.06 139 SER A C 1
ATOM 1153 O O . SER A 1 139 ? 0.845 -11.567 -13.801 1.00 85.06 139 SER A O 1
ATOM 1155 N N . ASP A 1 140 ? 1.691 -9.896 -12.582 1.00 86.56 140 ASP A N 1
ATOM 1156 C CA . ASP A 1 140 ? 2.423 -10.707 -11.614 1.00 86.56 140 ASP A CA 1
ATOM 1157 C C . ASP A 1 140 ? 2.224 -10.181 -10.193 1.00 86.56 140 ASP A C 1
ATOM 1159 O O . ASP A 1 140 ? 1.831 -9.035 -10.015 1.00 86.56 140 ASP A O 1
ATOM 1163 N N . LEU A 1 141 ? 2.538 -10.995 -9.185 1.00 86.31 141 LEU A N 1
ATOM 1164 C CA . LEU A 1 141 ? 2.666 -10.573 -7.787 1.00 86.31 141 LEU A CA 1
ATOM 1165 C C . LEU A 1 141 ? 4.145 -10.344 -7.462 1.00 86.31 141 LEU A C 1
ATOM 1167 O O . LEU A 1 141 ? 4.977 -11.208 -7.725 1.00 86.31 141 LEU A O 1
ATOM 1171 N N . ASP A 1 142 ? 4.446 -9.212 -6.844 1.00 88.25 142 ASP A N 1
ATOM 1172 C CA . ASP A 1 142 ? 5.778 -8.737 -6.484 1.00 88.25 142 ASP A CA 1
ATOM 1173 C C . ASP A 1 142 ? 5.752 -8.192 -5.048 1.00 88.25 142 ASP A C 1
ATOM 1175 O O . ASP A 1 142 ? 5.736 -6.989 -4.777 1.00 88.25 142 ASP A O 1
ATOM 1179 N N . GLY A 1 143 ? 5.674 -9.118 -4.090 1.00 90.06 143 GLY A N 1
ATOM 1180 C CA . GLY A 1 143 ? 5.788 -8.799 -2.666 1.00 90.06 143 GLY A CA 1
ATOM 1181 C C . GLY A 1 143 ? 4.538 -8.202 -2.007 1.00 90.06 143 GLY A C 1
ATOM 1182 O O . GLY A 1 143 ? 4.592 -7.880 -0.817 1.00 90.06 143 GLY A O 1
ATOM 1183 N N . GLU A 1 144 ? 3.393 -8.113 -2.692 1.00 93.62 144 GLU A N 1
ATOM 1184 C CA . GLU A 1 144 ? 2.170 -7.555 -2.097 1.00 93.62 144 GLU A CA 1
ATOM 1185 C C . GLU A 1 144 ? 1.628 -8.409 -0.953 1.00 93.62 144 GLU A C 1
ATOM 1187 O O . GLU A 1 144 ? 1.054 -7.871 -0.009 1.00 93.62 144 GLU A O 1
ATOM 1192 N N . TRP A 1 145 ? 1.827 -9.729 -0.989 1.00 93.19 145 TRP A N 1
ATOM 1193 C CA . TRP A 1 145 ? 1.345 -10.608 0.076 1.00 93.19 145 TRP A CA 1
ATOM 1194 C C . TRP A 1 145 ? 2.089 -10.405 1.414 1.00 93.19 145 TRP A C 1
ATOM 1196 O O . TRP A 1 145 ? 1.437 -10.193 2.440 1.00 93.19 145 TRP A O 1
ATOM 1206 N N . PRO A 1 146 ? 3.435 -10.389 1.460 1.00 95.00 146 PRO A N 1
ATOM 1207 C CA . PRO A 1 146 ? 4.158 -9.939 2.649 1.00 95.00 146 PRO A CA 1
ATOM 1208 C C . PRO A 1 146 ? 3.781 -8.518 3.081 1.00 95.00 146 PRO A C 1
ATOM 1210 O O . PRO A 1 146 ? 3.610 -8.262 4.275 1.00 95.00 146 PRO A O 1
ATOM 1213 N N . LEU A 1 147 ? 3.615 -7.603 2.121 1.00 95.94 147 LEU A N 1
ATOM 1214 C CA . LEU A 1 147 ? 3.306 -6.204 2.398 1.00 95.94 147 LEU A CA 1
ATOM 1215 C C . LEU A 1 147 ? 1.930 -6.041 3.061 1.00 95.94 147 LEU A C 1
ATOM 1217 O O . LEU A 1 147 ? 1.819 -5.377 4.091 1.00 95.94 147 LEU A O 1
ATOM 1221 N N . ILE A 1 148 ? 0.888 -6.688 2.536 1.00 96.25 148 ILE A N 1
ATOM 1222 C CA . ILE A 1 148 ? -0.453 -6.599 3.119 1.00 96.25 148 ILE A CA 1
ATOM 1223 C C . ILE A 1 148 ? -0.496 -7.213 4.523 1.00 96.25 148 ILE A C 1
ATOM 1225 O O . ILE A 1 148 ? -1.152 -6.680 5.416 1.00 96.25 148 ILE A O 1
ATOM 1229 N N . ARG A 1 149 ? 0.260 -8.295 4.754 1.00 96.31 149 ARG A N 1
ATOM 1230 C CA . ARG A 1 149 ? 0.384 -8.928 6.074 1.00 96.31 149 ARG A CA 1
ATOM 1231 C C . ARG A 1 149 ? 1.108 -8.037 7.072 1.00 96.31 149 ARG A C 1
ATOM 1233 O O . ARG A 1 149 ? 0.669 -7.937 8.216 1.00 96.31 149 ARG A O 1
ATOM 1240 N N . LYS A 1 150 ? 2.174 -7.351 6.646 1.00 96.31 150 LYS A N 1
ATOM 1241 C CA . LYS A 1 150 ? 2.844 -6.320 7.452 1.00 96.31 150 LYS A CA 1
ATOM 1242 C C . LYS A 1 150 ? 1.834 -5.261 7.900 1.00 96.31 150 LYS A C 1
ATOM 1244 O O . LYS A 1 150 ? 1.737 -4.985 9.093 1.00 96.31 150 LYS A O 1
ATOM 1249 N N . TRP A 1 151 ? 1.049 -4.721 6.972 1.00 97.06 151 TRP A N 1
ATOM 1250 C CA . TRP A 1 151 ? 0.069 -3.680 7.282 1.00 97.06 151 TRP A CA 1
ATOM 1251 C C . TRP A 1 151 ? -1.095 -4.171 8.148 1.00 97.06 151 TRP A C 1
ATOM 1253 O O . TRP A 1 151 ? -1.484 -3.470 9.081 1.00 97.06 151 TRP A O 1
ATOM 1263 N N . GLU A 1 152 ? -1.604 -5.386 7.929 1.00 95.75 152 GLU A N 1
ATOM 1264 C CA . GLU A 1 152 ? -2.585 -6.009 8.828 1.00 95.75 152 GLU A CA 1
ATOM 1265 C C . GLU A 1 152 ? -2.035 -6.102 10.262 1.00 95.75 152 GLU A C 1
ATOM 1267 O O . GLU A 1 152 ? -2.718 -5.714 11.212 1.00 95.75 152 GLU A O 1
ATOM 1272 N N . ASN A 1 153 ? -0.790 -6.558 10.422 1.00 95.62 153 ASN A N 1
ATOM 1273 C CA . ASN A 1 153 ? -0.151 -6.722 11.729 1.00 95.62 153 ASN A CA 1
ATOM 1274 C C . ASN A 1 153 ? 0.088 -5.394 12.458 1.00 95.62 153 ASN A C 1
ATOM 1276 O O . ASN A 1 153 ? 0.012 -5.363 13.683 1.00 95.62 153 ASN A O 1
ATOM 1280 N N . ILE A 1 154 ? 0.347 -4.307 11.727 1.00 95.00 154 ILE A N 1
ATOM 1281 C CA . ILE A 1 154 ? 0.510 -2.965 12.303 1.00 95.00 154 ILE A CA 1
ATOM 1282 C C . ILE A 1 154 ? -0.850 -2.379 12.709 1.00 95.00 154 ILE A C 1
ATOM 1284 O O . ILE A 1 154 ? -1.000 -1.837 13.802 1.00 95.00 154 ILE A O 1
ATOM 1288 N N . LEU A 1 155 ? -1.865 -2.493 11.850 1.00 94.81 155 LEU A N 1
ATOM 1289 C CA . LEU A 1 155 ? -3.148 -1.809 12.043 1.00 94.81 155 LEU A CA 1
ATOM 1290 C C . LEU A 1 155 ? -4.077 -2.528 13.027 1.00 94.81 155 LEU A C 1
ATOM 1292 O O . LEU A 1 155 ? -4.824 -1.885 13.765 1.00 94.81 155 LEU A O 1
ATOM 1296 N N . LYS A 1 156 ? -4.056 -3.863 13.060 1.00 94.38 156 LYS A N 1
ATOM 1297 C CA . LYS A 1 156 ? -4.987 -4.659 13.871 1.00 94.38 156 LYS A CA 1
ATOM 1298 C C . LYS A 1 156 ? -4.860 -4.405 15.383 1.00 94.38 156 LYS A C 1
ATOM 1300 O O . LYS A 1 156 ? -5.907 -4.262 16.021 1.00 94.38 156 LYS A O 1
ATOM 1305 N N . PRO A 1 157 ? -3.653 -4.297 15.977 1.00 93.06 157 PRO A N 1
ATOM 1306 C CA . PRO A 1 157 ? -3.497 -3.904 17.378 1.00 93.06 157 PRO A CA 1
ATOM 1307 C C . PRO A 1 157 ? -4.021 -2.493 17.662 1.00 93.06 157 PRO A C 1
ATOM 1309 O O . PRO A 1 157 ? -4.783 -2.326 18.609 1.00 93.06 157 PRO A O 1
ATOM 1312 N N . LEU A 1 158 ? -3.703 -1.516 16.804 1.00 90.88 158 LEU A N 1
ATOM 1313 C CA . LEU A 1 158 ? -4.130 -0.118 16.963 1.00 90.88 158 LEU A CA 1
ATOM 1314 C C . LEU A 1 158 ? -5.659 0.018 16.954 1.00 90.88 158 LEU A C 1
ATOM 1316 O O . LEU A 1 158 ? -6.248 0.715 17.777 1.00 90.88 158 LEU A O 1
ATOM 1320 N N . ILE A 1 159 ? -6.325 -0.703 16.050 1.00 90.44 159 ILE A N 1
ATOM 1321 C CA . ILE A 1 159 ? -7.790 -0.729 15.977 1.00 90.44 159 ILE A CA 1
ATOM 1322 C C . ILE A 1 159 ? -8.382 -1.423 17.211 1.00 90.44 159 ILE A C 1
ATOM 1324 O O . ILE A 1 159 ? -9.413 -0.994 17.730 1.00 90.44 159 ILE A O 1
ATOM 1328 N N . LYS A 1 160 ? -7.745 -2.488 17.714 1.00 88.12 160 LYS A N 1
ATOM 1329 C CA . LYS A 1 160 ? -8.201 -3.187 18.923 1.00 88.12 160 LYS A CA 1
ATOM 1330 C C . LYS A 1 160 ? -8.087 -2.304 20.169 1.00 88.12 160 LYS A C 1
ATOM 1332 O O . LYS A 1 160 ? -9.013 -2.310 20.973 1.00 88.12 160 LYS A O 1
ATOM 1337 N N . GLU A 1 161 ? -6.997 -1.560 20.318 1.00 84.06 161 GLU A N 1
ATOM 1338 C CA . GLU A 1 161 ? -6.790 -0.610 21.417 1.00 84.06 161 GLU A CA 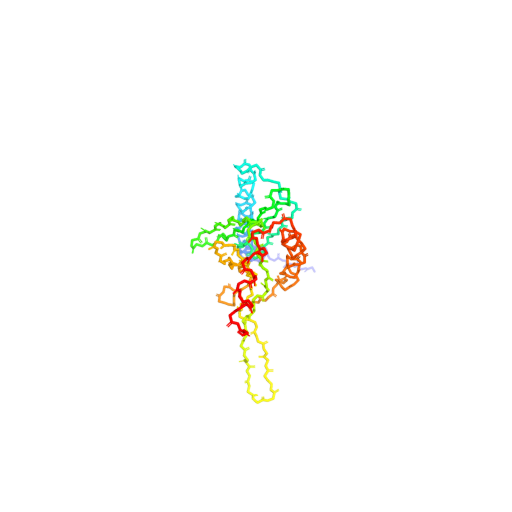1
ATOM 1339 C C . GLU A 1 161 ? -7.868 0.484 21.423 1.00 84.06 161 GLU A C 1
ATOM 1341 O O . GLU A 1 161 ? -8.533 0.692 22.436 1.00 84.06 161 GLU A O 1
ATOM 1346 N N . ASN A 1 162 ? -8.167 1.070 20.259 1.00 77.19 162 ASN A N 1
ATOM 1347 C CA . ASN A 1 162 ? -9.221 2.085 20.120 1.00 77.19 162 ASN A CA 1
ATOM 1348 C C . ASN A 1 162 ? -10.612 1.589 20.541 1.00 77.19 162 ASN A C 1
ATOM 1350 O O . ASN A 1 162 ? -11.416 2.364 21.060 1.00 77.19 162 ASN A O 1
ATOM 1354 N N . ARG A 1 163 ? -10.912 0.297 20.346 1.00 69.31 163 ARG A N 1
ATOM 1355 C CA . ARG A 1 163 ? -12.174 -0.295 20.825 1.00 69.31 163 ARG A CA 1
ATOM 1356 C C . ARG A 1 163 ? -12.263 -0.305 22.349 1.00 69.31 163 ARG A C 1
ATOM 1358 O O . ARG A 1 163 ? -13.360 -0.204 22.883 1.00 69.31 163 ARG A O 1
ATOM 1365 N N . ILE A 1 164 ? -11.145 -0.474 23.047 1.00 69.00 164 ILE A N 1
ATOM 1366 C CA . ILE A 1 164 ? -11.124 -0.510 24.514 1.00 69.00 164 ILE A CA 1
ATOM 1367 C C . ILE A 1 164 ? -11.302 0.912 25.061 1.00 69.00 164 ILE A C 1
ATOM 1369 O O . ILE A 1 164 ? -12.054 1.109 26.010 1.00 69.00 164 ILE A O 1
ATOM 1373 N N . GLU A 1 165 ? -10.681 1.901 24.417 1.00 67.19 165 GLU A N 1
ATOM 1374 C CA . GLU A 1 165 ? -10.731 3.305 24.842 1.00 67.19 165 GLU A CA 1
ATOM 1375 C C . GLU A 1 165 ? -12.056 4.015 24.504 1.00 67.19 165 GLU A C 1
ATOM 1377 O O . GLU A 1 165 ? -12.414 4.979 25.180 1.00 67.19 165 GLU A O 1
ATOM 1382 N N . ASN A 1 166 ? -12.810 3.565 23.487 1.00 66.50 166 ASN A N 1
ATOM 1383 C CA . ASN A 1 166 ? -14.001 4.275 23.003 1.00 66.50 166 ASN A CA 1
ATOM 1384 C C . ASN A 1 166 ? -15.319 3.471 23.165 1.00 66.50 166 ASN A C 1
ATOM 1386 O O . ASN A 1 166 ? -15.640 2.620 22.326 1.00 66.50 166 ASN A O 1
ATOM 1390 N N . PRO A 1 167 ? -16.155 3.764 24.185 1.00 63.31 167 PRO A N 1
ATOM 1391 C CA . PRO A 1 167 ? -17.385 3.014 24.460 1.00 63.31 167 PRO A CA 1
ATOM 1392 C C . PRO A 1 167 ? -18.459 3.137 23.363 1.00 63.31 167 PRO A C 1
ATOM 1394 O O . PRO A 1 167 ? -19.278 2.228 23.218 1.00 63.31 167 PRO A O 1
ATOM 1397 N N . ALA A 1 168 ? -18.435 4.191 22.534 1.00 65.19 168 ALA A N 1
ATOM 1398 C CA . ALA A 1 168 ? -19.363 4.344 21.407 1.00 65.19 168 ALA A CA 1
ATOM 1399 C C . ALA A 1 168 ? -19.136 3.285 20.309 1.00 65.19 168 ALA A C 1
ATOM 1401 O O . ALA A 1 168 ? -20.084 2.837 19.661 1.00 65.19 168 ALA A O 1
ATOM 1402 N N . VAL A 1 169 ? -17.889 2.828 20.138 1.00 60.22 169 VAL A N 1
ATOM 1403 C CA . VAL A 1 169 ? -17.540 1.732 19.221 1.00 60.22 169 VAL A CA 1
ATOM 1404 C C . VAL A 1 169 ? -18.060 0.385 19.744 1.00 60.22 169 VAL A C 1
ATOM 1406 O O . VAL A 1 169 ? -18.468 -0.465 18.951 1.00 60.22 169 VAL A O 1
ATOM 1409 N N . ASN A 1 170 ? -18.113 0.202 21.068 1.00 60.50 170 ASN A N 1
ATOM 1410 C CA . ASN A 1 170 ? -18.603 -1.026 21.705 1.00 60.50 170 ASN A CA 1
ATOM 1411 C C . ASN A 1 170 ? -20.139 -1.115 21.748 1.00 60.50 170 ASN A C 1
ATOM 1413 O O . ASN A 1 170 ? -20.692 -2.196 21.536 1.00 60.50 170 ASN A O 1
ATOM 1417 N N . ALA A 1 171 ? -20.836 0.006 21.966 1.00 61.19 171 ALA A N 1
ATOM 1418 C CA . ALA A 1 171 ? -22.296 0.046 22.108 1.00 61.19 171 ALA A CA 1
ATOM 1419 C C . ALA A 1 171 ? -23.053 -0.433 20.853 1.00 61.19 171 ALA A C 1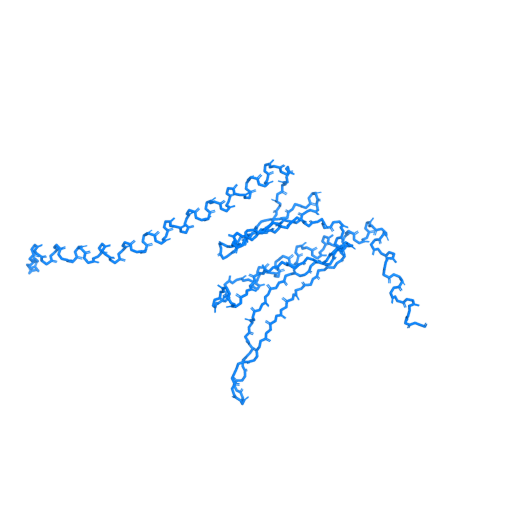
ATOM 1421 O O . ALA A 1 171 ? -24.071 -1.114 20.954 1.00 61.19 171 ALA A O 1
ATOM 1422 N N . LEU A 1 172 ? -22.524 -0.162 19.655 1.00 58.88 172 LEU A N 1
ATOM 1423 C CA . LEU A 1 172 ? -23.159 -0.549 18.387 1.00 58.88 172 LEU A CA 1
ATOM 1424 C C . LEU A 1 172 ? -23.106 -2.059 18.097 1.00 58.88 172 LEU A C 1
ATOM 1426 O O . LEU A 1 172 ? -23.776 -2.526 17.180 1.00 58.88 172 LEU A O 1
ATOM 1430 N N . ARG A 1 173 ? -22.341 -2.836 18.876 1.00 50.88 173 ARG A N 1
ATOM 1431 C CA . ARG A 1 173 ? -22.282 -4.299 18.750 1.00 50.88 173 ARG A CA 1
ATOM 1432 C C . ARG A 1 173 ? -23.292 -5.012 19.655 1.00 50.88 173 ARG A C 1
ATOM 1434 O O . ARG A 1 173 ? -23.749 -6.091 19.296 1.00 50.88 173 ARG A O 1
ATOM 1441 N N . GLY A 1 174 ? -23.682 -4.403 20.780 1.00 52.09 174 GLY A N 1
ATOM 1442 C CA . GLY A 1 174 ? -24.697 -4.959 21.685 1.00 52.09 174 GLY A CA 1
ATOM 1443 C C . GLY A 1 174 ? -26.069 -5.120 21.021 1.00 52.09 174 GLY A C 1
ATOM 1444 O O . GLY A 1 174 ? -26.757 -6.103 21.271 1.00 52.09 174 GLY A O 1
ATOM 1445 N N . ASN A 1 175 ? -26.411 -4.219 20.095 1.00 49.56 175 ASN A N 1
ATOM 1446 C CA . ASN A 1 175 ? -27.698 -4.235 19.391 1.00 49.56 175 ASN A CA 1
ATOM 1447 C C . ASN A 1 175 ? -27.773 -5.232 18.222 1.00 49.56 175 ASN A C 1
ATOM 1449 O O . ASN A 1 175 ? -28.869 -5.575 17.796 1.00 49.56 175 ASN A O 1
ATOM 1453 N N . ALA A 1 176 ? -26.639 -5.702 17.689 1.00 49.88 176 ALA A N 1
ATOM 1454 C CA . ALA A 1 176 ? -26.643 -6.709 16.623 1.00 49.88 176 ALA A CA 1
ATOM 1455 C C . ALA A 1 176 ? -26.861 -8.130 17.173 1.00 49.88 176 ALA A C 1
ATOM 1457 O O . ALA A 1 176 ? -27.370 -8.996 16.468 1.00 49.88 176 ALA A O 1
ATOM 1458 N N . THR A 1 177 ? -26.507 -8.366 18.439 1.00 48.12 177 THR A N 1
ATOM 1459 C CA . THR A 1 177 ? -26.661 -9.677 19.087 1.00 48.12 177 THR A CA 1
ATOM 1460 C C . THR A 1 177 ? -28.029 -9.840 19.762 1.00 48.12 177 THR A C 1
ATOM 1462 O O . THR A 1 177 ? -28.455 -10.966 19.981 1.00 48.12 177 THR A O 1
ATOM 1465 N N . SER A 1 178 ? -28.754 -8.751 20.050 1.00 45.19 178 SER A N 1
ATOM 1466 C CA . SER A 1 178 ? -30.083 -8.797 20.687 1.00 45.19 178 SER A CA 1
ATOM 1467 C C . SER A 1 178 ? -31.264 -8.970 19.722 1.00 45.19 178 SER A C 1
ATOM 1469 O O . SER A 1 178 ? -32.399 -9.039 20.178 1.00 45.19 178 SER A O 1
ATOM 1471 N N . MET A 1 179 ? -31.027 -9.059 18.406 1.00 44.72 179 MET A N 1
ATOM 1472 C CA . MET A 1 179 ? -32.070 -9.367 17.408 1.00 44.72 179 MET A CA 1
ATOM 1473 C C . MET A 1 179 ? -32.053 -10.829 16.924 1.00 44.72 179 MET A C 1
ATOM 1475 O O . MET A 1 179 ? -32.797 -11.176 16.011 1.00 44.72 179 MET A O 1
ATOM 1479 N N . ILE A 1 180 ? -31.207 -11.686 17.509 1.00 50.84 180 ILE A N 1
ATOM 1480 C CA . ILE A 1 180 ? -31.124 -13.128 17.191 1.00 50.84 180 ILE A CA 1
ATOM 1481 C C . ILE A 1 180 ? -31.382 -13.963 18.462 1.00 50.84 180 ILE A C 1
ATOM 1483 O O . ILE A 1 180 ? -30.828 -15.043 18.646 1.00 50.84 180 ILE A O 1
ATOM 1487 N N . SER A 1 181 ? -32.184 -13.457 19.398 1.00 41.03 181 SER A N 1
ATOM 1488 C CA . SER A 1 181 ? -32.633 -14.208 20.580 1.00 41.03 181 SER A CA 1
ATOM 1489 C C . SER A 1 181 ? -34.140 -14.138 20.713 1.00 41.03 181 SER A C 1
ATOM 1491 O O . SER A 1 181 ? -34.683 -13.037 20.478 1.00 41.03 181 SER A O 1
#

Organism: NCBI:txid758820

Secondary structure (DSSP, 8-state):
-----HHHHHHHHHHHHHHHHHHHHHHHHHHHHHHHHHHHHHHHHHHHT---SEEEEETTTEEEEEETTTTEEEEEE-SSS-EEEEEEGGGEEEEEEEEEEEEESSTT--EEEEEEEEEEEEESS-EEEEEEEETTT-SS-SSHHHHHHHHHHHHHHHHHHHHHH-HHHHHHHHHHHTT--

Solvent-accessible surface area (backbone atoms only — not comparable to full-atom values): 10536 Å² total; per-residue (Å²): 129,88,84,74,52,70,66,59,54,52,53,55,51,52,54,51,51,64,62,47,45,60,56,54,52,52,53,53,55,52,54,51,53,53,48,54,52,51,53,51,51,50,47,48,33,67,77,65,76,51,60,64,80,43,77,53,72,48,94,89,38,40,37,42,35,31,19,72,92,77,34,34,39,38,41,36,37,70,53,90,78,64,47,75,48,80,40,60,40,76,46,31,68,47,74,46,83,46,76,43,68,49,82,48,70,68,86,91,59,65,41,80,43,76,42,36,34,28,42,38,37,37,35,78,88,52,75,46,79,46,78,71,45,43,46,93,81,37,95,68,88,82,63,48,69,64,49,52,50,52,50,49,66,60,48,53,58,58,29,53,52,38,45,74,76,32,66,74,70,50,56,68,54,59,63,69,62,65,74,78,113

Mean predicted aligned error: 10.29 Å

Sequence (181 aa):
MLDIDPVSLGISLIVLLAFIWPLYYYSRKQKLKLKSQKEFLEKIRQSSQLQFDHEDHWRGLYGLGLDIKNKKLIYVFFGTPSETKTIDLQKARNISIQKTEHEVGNGKEKRQVLDHLAIQIDCLDKTHVLEFYDCNKFSDLDGEWPLIRKWENILKPLIKENRIENPAVNALRGNATSMIS

pLDDT: mean 84.54, std 12.65, range [41.03, 97.06]